Protein AF-A0A3B9MKT4-F1 (afdb_monomer)

Mean predicted aligned error: 7.24 Å

Sequence (201 aa):
MATDTGYPEVSGRMAVIALQDNEHTSTPATDIQIYNNFAKNVANMLQMKGGDGWVVKHNTTINDLPVANAYHVAVVLEGIPSTNWTFRDNIVGYSNYGMSCSIDGKLGTCWPNGIFQNNVAVDFVQGGFDTRTWGGSGILSLVPRSFAQIGFVDASKDNYRLAPSSPYKGKASDGSDPGVDMGALVAALAGVTKPSAGELF

Radius of gyration: 17.25 Å; Cα contacts (8 Å, |Δi|>4): 487; chains: 1; bounding box: 49×48×44 Å

pLDDT: mean 84.58, std 14.76, range [36.28, 98.25]

Structure (mmCIF, N/CA/C/O backbone):
data_AF-A0A3B9MKT4-F1
#
_entry.id   AF-A0A3B9MKT4-F1
#
loop_
_atom_site.group_PDB
_atom_site.id
_atom_site.type_symbol
_atom_site.label_atom_id
_atom_site.label_alt_id
_atom_site.label_comp_id
_atom_site.label_asym_id
_atom_site.label_entity_id
_atom_site.label_seq_id
_atom_site.pdbx_PDB_ins_code
_atom_site.Cartn_x
_atom_site.Cartn_y
_atom_site.Cartn_z
_atom_site.occupa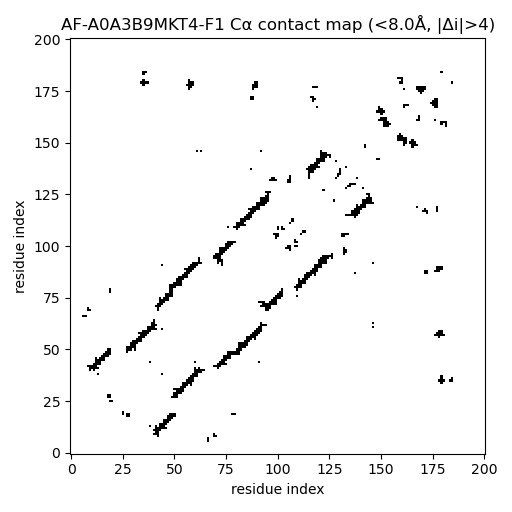ncy
_atom_site.B_iso_or_equiv
_atom_site.auth_seq_id
_atom_site.auth_comp_id
_atom_site.auth_asym_id
_atom_s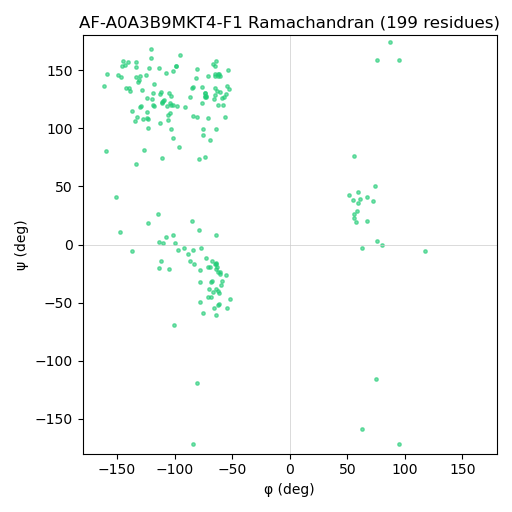ite.auth_atom_id
_atom_site.pdbx_PDB_model_num
ATOM 1 N N . MET A 1 1 ? 9.706 33.977 -1.494 1.00 38.91 1 MET A N 1
ATOM 2 C CA . MET A 1 1 ? 9.885 32.659 -0.855 1.00 38.91 1 MET A CA 1
ATOM 3 C C . MET A 1 1 ? 8.663 32.445 0.011 1.00 38.91 1 MET A C 1
ATOM 5 O O . MET A 1 1 ? 8.420 33.284 0.868 1.00 38.91 1 MET A O 1
ATOM 9 N N . ALA A 1 2 ? 7.821 31.461 -0.313 1.00 36.28 2 ALA A N 1
ATOM 10 C CA . ALA A 1 2 ? 6.647 31.165 0.502 1.00 36.28 2 ALA A CA 1
ATOM 11 C C . ALA A 1 2 ? 7.124 30.786 1.909 1.00 36.28 2 ALA A C 1
ATOM 13 O O . ALA A 1 2 ? 8.073 30.018 2.047 1.00 36.28 2 ALA A O 1
ATOM 14 N N . THR A 1 3 ? 6.527 31.398 2.924 1.00 40.72 3 THR A N 1
ATOM 15 C CA . THR A 1 3 ? 6.771 31.075 4.328 1.00 40.72 3 THR A CA 1
ATOM 16 C C . THR A 1 3 ? 6.450 29.605 4.553 1.00 40.72 3 THR A C 1
ATOM 18 O O . THR A 1 3 ? 5.313 29.196 4.318 1.00 40.72 3 THR A O 1
ATOM 21 N N . ASP A 1 4 ? 7.446 28.835 4.986 1.00 42.66 4 ASP A N 1
ATOM 22 C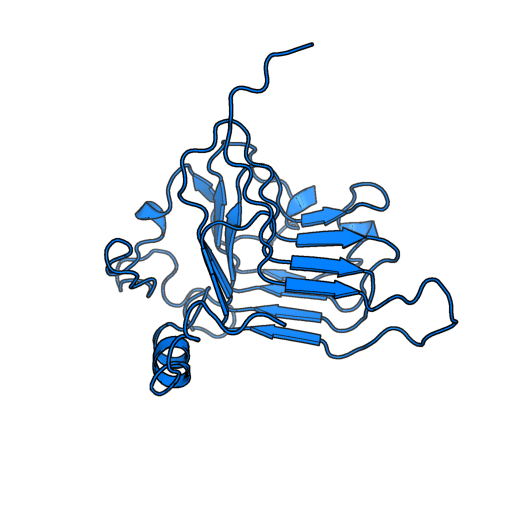 CA . ASP A 1 4 ? 7.248 27.507 5.554 1.00 42.66 4 ASP A CA 1
ATOM 23 C C . ASP A 1 4 ? 6.280 27.644 6.734 1.00 42.66 4 ASP A C 1
ATOM 25 O O . ASP A 1 4 ? 6.570 28.293 7.740 1.00 42.66 4 ASP A O 1
ATOM 29 N N . THR A 1 5 ? 5.070 27.126 6.560 1.00 46.31 5 THR A N 1
ATOM 30 C CA . THR A 1 5 ? 3.982 27.201 7.538 1.00 46.31 5 THR A CA 1
ATOM 31 C C . THR A 1 5 ? 4.139 26.185 8.672 1.00 46.31 5 THR A C 1
ATOM 33 O O . THR A 1 5 ? 3.191 25.991 9.430 1.00 46.31 5 THR A O 1
ATOM 36 N N . GLY A 1 6 ? 5.303 25.539 8.817 1.00 40.81 6 GLY A N 1
ATOM 37 C CA . GLY A 1 6 ? 5.574 24.637 9.935 1.00 40.81 6 GLY A CA 1
ATOM 38 C C . GLY A 1 6 ? 4.704 23.384 9.891 1.00 40.81 6 GLY A C 1
ATOM 39 O O . GLY A 1 6 ? 4.185 22.949 10.920 1.00 40.81 6 GLY A O 1
ATOM 40 N N . TYR A 1 7 ? 4.503 22.813 8.700 1.00 46.81 7 TYR A N 1
ATOM 41 C CA . TYR A 1 7 ? 3.819 21.529 8.592 1.00 46.81 7 TYR A CA 1
ATOM 42 C C . TYR A 1 7 ? 4.760 20.421 9.082 1.00 46.81 7 TYR A C 1
ATOM 44 O O . TYR A 1 7 ? 5.882 20.334 8.585 1.00 46.81 7 TYR A O 1
ATOM 52 N N . PRO A 1 8 ? 4.344 19.556 10.025 1.00 51.81 8 PRO A N 1
ATOM 53 C CA . PRO A 1 8 ? 5.120 18.376 10.365 1.00 51.81 8 PRO A CA 1
ATOM 54 C C . PRO A 1 8 ? 5.065 17.409 9.177 1.00 51.81 8 PRO A C 1
ATOM 56 O O . PRO A 1 8 ? 4.157 16.586 9.066 1.00 51.81 8 PRO A O 1
ATOM 59 N N . GLU A 1 9 ? 6.013 17.536 8.250 1.00 53.91 9 GLU A N 1
ATOM 60 C CA . GLU A 1 9 ? 6.265 16.500 7.259 1.00 53.91 9 GLU A CA 1
ATOM 61 C C . GLU A 1 9 ? 6.703 15.246 8.004 1.00 53.91 9 GLU A C 1
ATOM 63 O O . GLU A 1 9 ? 7.701 15.240 8.732 1.00 53.91 9 GLU A O 1
ATOM 68 N N . VAL A 1 10 ? 5.944 14.166 7.849 1.00 63.47 10 VAL A N 1
ATOM 69 C CA . VAL A 1 10 ? 6.374 12.897 8.406 1.00 63.47 10 VAL A CA 1
ATOM 70 C C . VAL A 1 10 ? 7.386 12.297 7.449 1.00 63.47 10 VAL A C 1
ATOM 72 O O . VAL A 1 10 ? 7.018 11.885 6.361 1.00 63.47 10 VAL A O 1
ATOM 75 N N . SER A 1 11 ? 8.660 12.251 7.832 1.00 68.62 11 SER A N 1
ATOM 76 C CA . SER A 1 11 ? 9.737 11.676 7.008 1.00 68.62 11 SER A CA 1
ATOM 77 C C . SER A 1 11 ? 9.940 10.170 7.226 1.00 68.62 11 SER A C 1
ATOM 79 O O . SER A 1 11 ? 10.703 9.526 6.496 1.00 68.62 11 SER A O 1
ATOM 81 N N . GLY A 1 12 ? 9.260 9.600 8.228 1.00 80.19 12 GLY A N 1
ATOM 82 C CA . GLY A 1 12 ? 9.317 8.178 8.556 1.00 80.19 12 GLY A CA 1
ATOM 83 C C . GLY A 1 12 ? 8.810 7.308 7.408 1.00 80.19 12 GLY A C 1
ATOM 84 O O . GLY A 1 12 ? 7.923 7.703 6.661 1.00 80.19 12 GLY A O 1
ATOM 85 N N . ARG A 1 13 ? 9.376 6.115 7.245 1.00 85.94 13 ARG A N 1
ATOM 86 C CA . ARG A 1 13 ? 8.976 5.140 6.220 1.00 85.94 13 ARG A CA 1
ATOM 87 C C . ARG A 1 13 ? 8.788 3.797 6.905 1.00 85.94 13 ARG A C 1
ATOM 89 O O . ARG A 1 13 ? 9.575 3.481 7.793 1.00 85.94 13 ARG A O 1
ATOM 96 N N . MET A 1 14 ? 7.783 3.017 6.509 1.00 91.44 14 MET A N 1
ATOM 97 C CA . MET A 1 14 ? 7.620 1.671 7.074 1.00 91.44 14 MET A CA 1
ATOM 98 C C . MET A 1 14 ? 8.786 0.766 6.652 1.00 91.44 14 MET A C 1
ATOM 100 O O . MET A 1 14 ? 9.311 0.033 7.484 1.00 91.44 14 MET A O 1
ATOM 104 N N . ALA A 1 15 ? 9.235 0.854 5.395 1.00 92.12 15 ALA A N 1
ATOM 105 C CA . ALA A 1 15 ? 10.424 0.147 4.926 1.00 92.12 15 ALA A CA 1
ATOM 106 C C . ALA A 1 15 ? 11.199 0.935 3.857 1.00 92.12 15 ALA A C 1
ATOM 108 O O . ALA A 1 15 ? 10.607 1.595 2.997 1.00 92.12 15 ALA A O 1
ATOM 109 N N . VAL A 1 16 ? 12.531 0.815 3.895 1.00 92.00 16 VAL A N 1
ATOM 110 C CA . VAL A 1 16 ? 13.456 1.275 2.847 1.00 92.00 16 VAL A CA 1
ATOM 111 C C . VAL A 1 16 ? 14.397 0.135 2.502 1.00 92.00 16 VAL A C 1
ATOM 113 O O . VAL A 1 16 ? 15.130 -0.330 3.371 1.00 92.00 16 VAL A O 1
ATOM 116 N N . ILE A 1 17 ? 14.372 -0.331 1.255 1.00 91.06 17 ILE A N 1
ATOM 117 C CA . ILE A 1 17 ? 15.160 -1.492 0.834 1.00 91.06 17 ILE A CA 1
ATOM 118 C C . ILE A 1 17 ? 15.795 -1.218 -0.533 1.00 91.06 17 ILE A C 1
ATOM 120 O O . ILE A 1 17 ? 15.106 -1.099 -1.546 1.00 91.06 17 ILE A O 1
ATOM 124 N N . ALA A 1 18 ? 17.124 -1.145 -0.574 1.00 87.94 18 ALA A N 1
ATOM 125 C CA . ALA A 1 18 ? 17.881 -0.974 -1.808 1.00 87.94 18 ALA A CA 1
ATOM 126 C C . ALA A 1 18 ? 18.529 -2.302 -2.214 1.00 87.94 18 ALA A C 1
ATOM 128 O O . ALA A 1 18 ? 19.416 -2.793 -1.523 1.00 87.94 18 ALA A O 1
ATOM 129 N N . LEU A 1 19 ? 18.077 -2.879 -3.330 1.00 85.19 19 LEU A N 1
ATOM 130 C CA . LEU A 1 19 ? 18.534 -4.180 -3.846 1.00 85.19 19 LEU A CA 1
ATOM 131 C C . LEU A 1 19 ? 19.295 -4.057 -5.169 1.00 85.19 19 LEU A C 1
ATOM 133 O O . LEU A 1 19 ? 19.705 -5.057 -5.754 1.00 85.19 19 LEU A O 1
ATOM 137 N N . GLN A 1 20 ? 19.480 -2.824 -5.633 1.00 77.69 20 GLN A N 1
ATOM 138 C CA . GLN A 1 20 ? 20.416 -2.469 -6.682 1.00 77.69 20 GLN A CA 1
ATOM 139 C C . GLN A 1 20 ? 21.623 -1.770 -6.055 1.00 77.69 20 GLN A C 1
ATOM 141 O O . GLN A 1 20 ? 21.523 -0.613 -5.623 1.00 77.69 20 GLN A O 1
ATOM 146 N N . ASP A 1 21 ? 22.768 -2.440 -6.100 1.00 73.31 21 ASP A N 1
ATOM 147 C CA . ASP A 1 21 ? 24.063 -1.814 -5.847 1.00 73.31 21 ASP A CA 1
ATOM 148 C C . ASP A 1 21 ? 24.447 -0.915 -7.039 1.00 73.31 21 ASP A C 1
ATOM 150 O O . ASP A 1 21 ? 24.372 -1.331 -8.195 1.00 73.31 21 ASP A O 1
ATOM 154 N N . ASN A 1 22 ? 24.784 0.348 -6.774 1.00 69.69 22 ASN A N 1
ATOM 155 C CA . ASN A 1 22 ? 25.271 1.298 -7.782 1.00 69.69 22 ASN A CA 1
ATOM 156 C C . ASN A 1 22 ? 26.785 1.229 -8.009 1.00 69.69 22 ASN A C 1
ATOM 158 O O . ASN A 1 22 ? 27.247 1.767 -9.011 1.00 69.69 22 ASN A O 1
ATOM 162 N N . GLU A 1 23 ? 27.532 0.579 -7.120 1.00 72.88 23 GLU A N 1
ATOM 163 C CA . GLU A 1 23 ? 28.997 0.531 -7.143 1.00 72.88 23 GLU A CA 1
ATOM 164 C C . GLU A 1 23 ? 29.535 -0.824 -7.637 1.00 72.88 23 GLU A C 1
ATOM 166 O O . GLU A 1 23 ? 30.664 -0.905 -8.127 1.00 72.88 23 GLU A O 1
ATOM 171 N N . HIS A 1 24 ? 28.730 -1.893 -7.578 1.00 67.31 24 HIS A N 1
ATOM 172 C CA . HIS A 1 24 ? 29.126 -3.231 -8.029 1.00 67.31 24 HIS A CA 1
ATOM 173 C C . HIS A 1 24 ? 28.068 -3.927 -8.899 1.00 67.31 24 HIS A C 1
ATOM 175 O O . HIS A 1 24 ? 26.865 -3.707 -8.759 1.00 67.31 24 HIS A O 1
ATOM 181 N N . THR A 1 25 ? 28.509 -4.834 -9.786 1.00 57.53 25 THR A N 1
ATOM 182 C CA . THR A 1 25 ? 27.623 -5.711 -10.576 1.00 57.53 25 THR A CA 1
ATOM 183 C C . THR A 1 25 ? 27.040 -6.804 -9.684 1.00 57.53 25 THR A C 1
ATOM 185 O O . THR A 1 25 ? 27.495 -7.948 -9.693 1.00 57.53 25 THR A O 1
ATOM 188 N N . SER A 1 26 ? 26.068 -6.436 -8.855 1.00 64.56 26 SER A N 1
ATOM 189 C CA . SER A 1 26 ? 25.321 -7.382 -8.031 1.00 64.56 26 SER A CA 1
ATOM 190 C C . SER A 1 26 ? 24.212 -8.050 -8.843 1.00 64.56 26 SER A C 1
ATOM 192 O O . SER A 1 26 ? 23.573 -7.443 -9.703 1.00 64.56 26 SER A O 1
ATOM 194 N N . THR A 1 27 ? 23.987 -9.334 -8.566 1.00 67.88 27 THR A N 1
ATOM 195 C CA . THR A 1 27 ? 22.730 -9.991 -8.936 1.00 67.88 27 THR A CA 1
ATOM 196 C C . THR A 1 27 ? 21.627 -9.332 -8.104 1.00 67.88 27 THR A C 1
ATOM 198 O O . THR A 1 27 ? 21.787 -9.286 -6.881 1.00 67.88 27 THR A O 1
ATOM 201 N N . PRO A 1 28 ? 20.550 -8.796 -8.708 1.00 71.19 28 PRO A N 1
ATOM 202 C CA . PRO A 1 28 ? 19.444 -8.231 -7.944 1.00 71.19 28 PRO A CA 1
ATOM 203 C C . PRO A 1 28 ? 18.907 -9.264 -6.953 1.00 71.19 28 PRO A C 1
ATOM 205 O O . PRO A 1 28 ? 18.750 -10.432 -7.309 1.00 71.19 28 PRO A O 1
ATOM 208 N N . ALA A 1 29 ? 18.633 -8.850 -5.716 1.00 82.25 29 ALA A N 1
ATOM 209 C CA . ALA A 1 29 ? 18.044 -9.757 -4.737 1.00 82.25 29 ALA A CA 1
ATOM 210 C C . ALA A 1 29 ? 16.652 -10.230 -5.190 1.00 82.25 29 ALA A C 1
ATOM 212 O O . ALA A 1 29 ? 15.911 -9.481 -5.840 1.00 82.25 29 ALA A O 1
ATOM 213 N N . THR A 1 30 ? 16.320 -11.471 -4.828 1.00 90.38 30 THR A N 1
ATOM 214 C CA . THR A 1 30 ? 15.064 -12.148 -5.174 1.00 90.38 30 THR A CA 1
ATOM 215 C C . THR A 1 30 ? 14.286 -12.558 -3.919 1.00 90.38 30 THR A C 1
ATOM 217 O O . THR A 1 30 ? 14.826 -12.521 -2.813 1.00 90.38 30 THR A O 1
ATOM 220 N N . ASP A 1 31 ? 13.022 -12.955 -4.088 1.00 92.12 31 ASP A N 1
ATOM 221 C CA . ASP A 1 31 ? 12.167 -13.548 -3.041 1.00 92.12 31 ASP A CA 1
ATOM 222 C C . ASP A 1 31 ? 11.932 -12.656 -1.810 1.00 92.12 31 ASP A C 1
ATOM 224 O O . ASP A 1 31 ? 11.981 -13.092 -0.655 1.00 92.12 31 ASP A O 1
ATOM 228 N N . ILE A 1 32 ? 11.640 -11.379 -2.051 1.00 94.62 32 ILE A N 1
ATOM 229 C CA . ILE A 1 32 ? 11.441 -10.392 -0.990 1.00 94.62 32 ILE A CA 1
ATOM 230 C C . ILE A 1 32 ? 9.992 -10.394 -0.518 1.00 94.62 32 ILE A C 1
ATOM 232 O O . ILE A 1 32 ? 9.067 -10.216 -1.307 1.00 94.62 32 ILE A O 1
ATOM 236 N N . GLN A 1 33 ? 9.784 -10.529 0.792 1.00 96.00 33 GLN A N 1
ATOM 237 C CA . GLN A 1 33 ? 8.450 -10.553 1.388 1.00 96.00 33 GLN A CA 1
ATOM 238 C C . GLN A 1 33 ? 8.297 -9.477 2.462 1.00 96.00 33 GLN A C 1
ATOM 240 O O . GLN A 1 33 ? 9.059 -9.437 3.424 1.00 96.00 33 GLN A O 1
ATOM 245 N N . ILE A 1 34 ? 7.266 -8.641 2.325 1.00 97.38 34 ILE A N 1
ATOM 246 C CA . ILE A 1 34 ? 6.838 -7.678 3.345 1.00 97.38 34 ILE A CA 1
ATOM 247 C C . ILE A 1 34 ? 5.378 -7.963 3.654 1.00 97.38 34 ILE A C 1
ATOM 249 O O . ILE A 1 34 ? 4.492 -7.694 2.837 1.00 97.38 34 ILE A O 1
ATOM 253 N N . TYR A 1 35 ? 5.118 -8.525 4.828 1.00 97.69 35 TYR A N 1
ATOM 254 C CA . TYR A 1 35 ? 3.767 -8.910 5.193 1.00 97.69 35 TYR A CA 1
ATOM 255 C C . TYR A 1 35 ? 3.460 -8.742 6.668 1.00 97.69 35 TYR A C 1
ATOM 257 O O . TYR A 1 35 ? 4.348 -8.828 7.512 1.00 97.69 35 TYR A O 1
ATOM 265 N N . ASN A 1 36 ? 2.174 -8.543 6.951 1.00 97.88 36 ASN A N 1
ATOM 266 C CA . ASN A 1 36 ? 1.632 -8.450 8.300 1.00 97.88 36 ASN A CA 1
ATOM 267 C C . ASN A 1 36 ? 2.235 -7.327 9.159 1.00 97.88 36 ASN A C 1
ATOM 269 O O . ASN A 1 36 ? 2.409 -7.484 10.367 1.00 97.88 36 ASN A O 1
ATOM 273 N N . ASN A 1 37 ? 2.547 -6.186 8.540 1.00 97.38 37 ASN A N 1
ATOM 274 C CA . ASN A 1 37 ? 3.067 -5.015 9.242 1.00 97.38 37 ASN A CA 1
ATOM 275 C C . ASN A 1 37 ? 1.981 -3.966 9.469 1.00 97.38 37 ASN A C 1
ATOM 277 O O . ASN A 1 37 ? 1.075 -3.789 8.652 1.00 97.38 37 ASN A O 1
ATOM 281 N N . PHE A 1 38 ? 2.126 -3.225 10.566 1.00 95.56 38 PHE A N 1
ATOM 282 C CA . PHE A 1 38 ? 1.354 -2.024 10.844 1.00 95.56 38 PHE A CA 1
ATOM 283 C C . PHE A 1 38 ? 2.291 -0.823 10.961 1.00 95.56 38 PHE A C 1
ATOM 285 O O . PHE A 1 38 ? 3.262 -0.865 11.716 1.00 95.56 38 PHE A O 1
ATOM 292 N N . ALA A 1 39 ? 1.972 0.258 10.256 1.00 92.81 39 ALA A N 1
ATOM 293 C CA . ALA A 1 39 ? 2.655 1.535 10.388 1.00 92.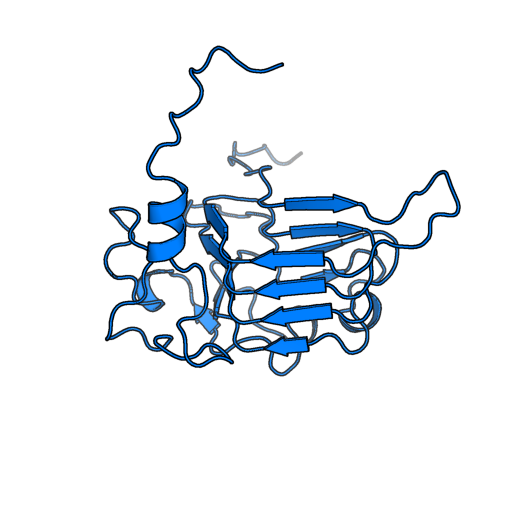81 39 ALA A CA 1
ATOM 294 C C . ALA A 1 39 ? 1.642 2.673 10.483 1.00 92.81 39 ALA A C 1
ATOM 296 O O . ALA A 1 39 ? 0.597 2.651 9.830 1.00 92.81 39 ALA A O 1
ATOM 297 N N . LYS A 1 40 ? 1.963 3.686 11.287 1.00 89.12 40 LYS A N 1
ATOM 298 C CA . LYS A 1 40 ? 1.121 4.865 11.454 1.00 89.12 40 LYS A CA 1
ATOM 299 C C . LYS A 1 40 ? 1.937 6.130 11.249 1.00 89.12 40 LYS A C 1
ATOM 301 O O . LYS A 1 40 ? 3.000 6.252 11.848 1.00 89.12 40 LYS A O 1
ATOM 306 N N . ASN A 1 41 ? 1.407 7.055 10.452 1.00 85.06 41 ASN A N 1
ATOM 307 C CA . ASN A 1 41 ? 1.998 8.348 10.133 1.00 85.06 41 ASN A CA 1
ATOM 308 C C . ASN A 1 41 ? 3.404 8.170 9.554 1.00 85.06 41 ASN A C 1
ATOM 310 O O . ASN A 1 41 ? 4.404 8.347 10.239 1.00 85.06 41 ASN A O 1
ATOM 314 N N . VAL A 1 42 ? 3.464 7.758 8.290 1.00 86.62 42 VAL A N 1
ATOM 315 C CA . VAL A 1 42 ? 4.692 7.569 7.508 1.00 86.62 42 VAL A CA 1
ATOM 316 C C . VAL A 1 42 ? 4.562 8.280 6.161 1.00 86.62 42 VAL A C 1
ATOM 318 O O . VAL A 1 42 ? 3.485 8.276 5.564 1.00 86.62 42 VAL A O 1
ATOM 321 N N . ALA A 1 43 ? 5.670 8.830 5.655 1.00 85.44 43 ALA A N 1
ATOM 322 C CA . ALA A 1 43 ? 5.798 9.295 4.275 1.00 85.44 43 ALA A CA 1
ATOM 323 C C . ALA A 1 43 ? 5.441 8.173 3.305 1.00 85.44 43 ALA A C 1
ATOM 325 O O . ALA A 1 43 ? 4.581 8.326 2.449 1.00 85.44 43 ALA A O 1
ATOM 326 N N . ASN A 1 44 ? 6.101 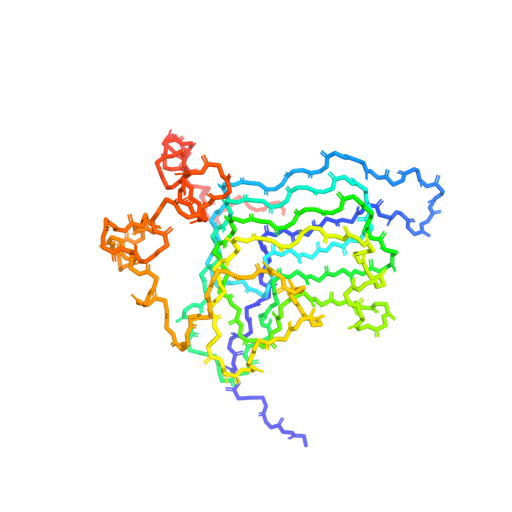7.022 3.446 1.00 88.06 44 ASN A N 1
ATOM 327 C CA . ASN A 1 44 ? 5.952 5.923 2.503 1.00 88.06 44 ASN A CA 1
ATOM 328 C C . ASN A 1 44 ? 5.705 4.612 3.238 1.00 88.06 44 ASN A C 1
ATOM 330 O O . ASN A 1 44 ? 6.380 4.320 4.233 1.00 88.06 44 ASN A O 1
ATOM 334 N N . MET A 1 45 ? 4.808 3.783 2.703 1.00 93.25 45 MET A N 1
ATOM 335 C CA . MET A 1 45 ? 4.744 2.383 3.124 1.00 93.25 45 MET A CA 1
ATOM 336 C C . MET A 1 45 ? 6.007 1.645 2.644 1.00 93.25 45 MET A C 1
ATOM 338 O O . MET A 1 45 ? 6.664 0.970 3.430 1.00 93.25 45 MET A O 1
ATOM 342 N N . LEU A 1 46 ? 6.432 1.827 1.394 1.00 95.00 46 LEU A N 1
ATOM 343 C CA . LEU A 1 46 ? 7.687 1.244 0.912 1.00 95.00 46 LEU A CA 1
ATOM 344 C C . LEU A 1 46 ? 8.460 2.219 0.027 1.00 95.00 46 LEU A C 1
ATOM 346 O O . LEU A 1 46 ? 7.911 2.786 -0.911 1.00 95.00 46 LEU A O 1
ATOM 350 N N . GLN A 1 47 ? 9.755 2.374 0.290 1.00 94.19 47 GLN A N 1
ATOM 351 C CA . GLN A 1 47 ? 10.707 2.910 -0.679 1.00 94.19 47 GLN A CA 1
ATOM 352 C C . GLN A 1 47 ? 11.683 1.808 -1.081 1.00 94.19 47 GLN A C 1
ATOM 354 O O . GLN A 1 47 ? 12.249 1.128 -0.224 1.00 94.19 47 GLN A O 1
ATOM 359 N N . MET A 1 48 ? 11.867 1.617 -2.383 1.00 93.25 48 MET A N 1
ATOM 360 C CA . MET A 1 48 ? 12.635 0.500 -2.910 1.00 93.25 48 MET A CA 1
ATOM 361 C C . MET A 1 48 ? 13.503 0.880 -4.106 1.00 93.25 48 MET A C 1
ATOM 363 O O . MET A 1 48 ? 13.196 1.820 -4.840 1.00 93.25 48 MET A O 1
ATOM 367 N N . LYS A 1 49 ? 14.558 0.093 -4.333 1.00 91.06 49 LYS A N 1
ATOM 368 C CA . LYS A 1 49 ? 15.415 0.197 -5.517 1.00 91.06 49 LYS A CA 1
ATOM 369 C C . LYS A 1 49 ? 15.685 -1.190 -6.102 1.00 91.06 49 LYS A C 1
ATOM 371 O O . LYS A 1 49 ? 16.464 -1.948 -5.524 1.00 91.06 49 LYS A O 1
ATOM 376 N N . GLY A 1 50 ? 15.053 -1.504 -7.233 1.00 88.88 50 GLY A N 1
ATOM 377 C CA . GLY A 1 50 ? 15.187 -2.785 -7.936 1.00 88.88 50 GLY A CA 1
ATOM 378 C C . GLY A 1 50 ? 14.716 -4.026 -7.159 1.00 88.88 50 GLY A C 1
ATOM 379 O O . GLY A 1 50 ? 13.927 -3.948 -6.216 1.00 88.88 50 GLY A O 1
ATOM 380 N N . GLY A 1 51 ? 15.224 -5.187 -7.580 1.00 89.88 51 GLY A N 1
ATOM 381 C CA . GLY A 1 51 ? 14.893 -6.510 -7.038 1.00 89.88 51 GLY A CA 1
ATOM 382 C C . GLY A 1 51 ? 13.789 -7.231 -7.814 1.00 89.88 51 GLY A C 1
ATOM 383 O O . GLY A 1 51 ? 12.984 -6.606 -8.506 1.00 89.88 51 GLY A O 1
ATOM 384 N N . ASP A 1 52 ? 13.751 -8.551 -7.676 1.00 92.69 52 ASP A N 1
ATOM 385 C CA . ASP A 1 52 ? 12.813 -9.443 -8.362 1.00 92.69 52 ASP A CA 1
ATOM 386 C C . ASP A 1 52 ? 11.995 -10.273 -7.358 1.00 92.69 52 ASP A C 1
ATOM 388 O O . ASP A 1 52 ? 12.451 -10.554 -6.254 1.00 92.69 52 ASP A O 1
ATOM 392 N N . GLY A 1 53 ? 10.776 -10.672 -7.715 1.00 95.25 53 GLY A N 1
ATOM 393 C CA . GLY A 1 53 ? 10.002 -11.629 -6.908 1.00 95.25 53 GLY A CA 1
ATOM 394 C C . GLY A 1 53 ? 9.470 -11.047 -5.597 1.00 95.25 53 GLY A C 1
ATOM 395 O O . GLY A 1 53 ? 9.449 -11.716 -4.565 1.00 95.25 53 GLY A O 1
ATOM 396 N N . TRP A 1 54 ? 9.058 -9.782 -5.619 1.00 96.62 54 TRP A N 1
ATOM 397 C CA . TRP A 1 54 ? 8.505 -9.103 -4.452 1.00 96.62 54 TRP A CA 1
ATOM 398 C C . TRP A 1 54 ? 7.068 -9.529 -4.152 1.00 96.62 54 TRP A C 1
ATOM 400 O O . TRP A 1 54 ? 6.202 -9.521 -5.029 1.00 96.62 54 TRP A O 1
ATOM 410 N N . VAL A 1 55 ? 6.782 -9.771 -2.873 1.00 97.75 55 VAL A N 1
ATOM 411 C CA . VAL A 1 55 ? 5.431 -9.980 -2.347 1.00 97.75 55 VAL A CA 1
ATOM 412 C C . VAL A 1 55 ? 5.183 -9.045 -1.169 1.00 97.75 55 VAL A C 1
ATOM 414 O O . VAL A 1 55 ? 5.684 -9.251 -0.063 1.00 97.75 55 VAL A O 1
ATOM 417 N N . VAL A 1 56 ? 4.353 -8.032 -1.398 1.00 97.94 56 VAL A N 1
ATOM 418 C CA . VAL A 1 56 ? 3.926 -7.063 -0.389 1.00 97.94 56 VAL A CA 1
ATOM 419 C C . VAL A 1 56 ? 2.436 -7.250 -0.129 1.00 97.94 56 VAL A C 1
ATOM 421 O O . VAL A 1 56 ? 1.599 -6.884 -0.963 1.00 97.94 56 VAL A O 1
ATOM 424 N N . LYS A 1 57 ? 2.099 -7.867 1.008 1.00 97.94 57 LYS A N 1
ATOM 425 C CA . LYS A 1 57 ? 0.716 -8.259 1.311 1.00 97.94 57 LYS A CA 1
ATOM 426 C C . LYS A 1 57 ? 0.314 -8.116 2.765 1.00 97.94 57 LYS A C 1
ATOM 428 O O . LYS A 1 57 ? 1.160 -8.260 3.637 1.00 97.94 57 LYS A O 1
ATOM 433 N N . HIS A 1 58 ? -0.978 -7.938 3.033 1.00 98.25 58 HIS A N 1
ATOM 434 C CA . HIS A 1 58 ? -1.509 -7.930 4.401 1.00 98.25 58 HIS A CA 1
ATOM 435 C C . HIS A 1 58 ? -0.818 -6.910 5.309 1.00 98.25 58 HIS A C 1
ATOM 437 O O . HIS A 1 58 ? -0.528 -7.180 6.467 1.00 98.25 58 HIS A O 1
ATOM 443 N N . ASN A 1 59 ? -0.487 -5.733 4.781 1.00 98.06 59 ASN A N 1
ATOM 444 C CA . ASN A 1 59 ? 0.052 -4.635 5.579 1.00 98.06 59 ASN A CA 1
ATOM 445 C C . ASN A 1 59 ? -1.004 -3.544 5.744 1.00 98.06 59 ASN A C 1
ATOM 447 O O . ASN A 1 59 ? -1.787 -3.292 4.827 1.00 98.06 59 ASN A O 1
ATOM 451 N N . THR A 1 60 ? -0.986 -2.863 6.886 1.00 96.31 60 THR A N 1
ATOM 452 C CA . THR A 1 60 ? -1.828 -1.694 7.145 1.00 96.31 60 THR A CA 1
ATOM 453 C C . THR A 1 60 ? -0.959 -0.473 7.402 1.00 96.31 60 THR A C 1
ATOM 455 O O . THR A 1 60 ? -0.193 -0.438 8.361 1.00 96.31 60 THR A O 1
ATOM 458 N N . THR A 1 61 ? -1.120 0.558 6.576 1.00 93.44 61 THR A N 1
ATOM 459 C CA . THR A 1 61 ? -0.558 1.891 6.825 1.00 93.44 61 THR A CA 1
ATOM 460 C C . THR A 1 61 ? -1.687 2.871 7.121 1.00 93.44 61 THR A C 1
ATOM 462 O O . THR A 1 61 ? -2.581 3.038 6.294 1.00 93.44 61 THR A O 1
ATOM 465 N N . ILE A 1 62 ? -1.657 3.524 8.283 1.00 90.12 62 ILE A N 1
ATOM 466 C CA . ILE A 1 62 ? -2.633 4.546 8.690 1.00 90.12 62 ILE A CA 1
ATOM 467 C C . ILE A 1 62 ? -1.958 5.913 8.705 1.00 90.12 62 ILE A C 1
ATOM 469 O O . ILE A 1 62 ? -0.992 6.109 9.423 1.00 90.12 62 ILE A O 1
ATOM 473 N N . ASN A 1 63 ? -2.491 6.876 7.965 1.00 83.69 63 ASN A N 1
ATOM 474 C CA . ASN A 1 63 ? -1.985 8.245 7.911 1.00 83.69 63 ASN A CA 1
ATOM 475 C C . ASN A 1 63 ? -3.138 9.205 8.221 1.00 83.69 63 ASN A C 1
ATOM 477 O O . ASN A 1 63 ? -3.806 9.688 7.313 1.00 83.69 63 ASN A O 1
ATOM 481 N N . ASP A 1 64 ? -3.437 9.386 9.508 1.00 78.38 64 ASP A N 1
ATOM 482 C CA . ASP A 1 64 ? -4.633 10.080 10.011 1.00 78.38 64 ASP A CA 1
ATOM 483 C C . ASP A 1 64 ? -4.341 11.467 10.612 1.00 78.38 64 ASP A C 1
ATOM 485 O O . ASP A 1 64 ? -5.244 12.118 11.142 1.00 78.38 64 ASP A O 1
ATOM 489 N N . LEU A 1 65 ? -3.098 11.946 10.507 1.00 73.19 65 LEU A N 1
ATOM 490 C CA . LEU A 1 65 ? -2.743 13.312 10.890 1.00 73.19 65 LEU A CA 1
ATOM 491 C C . LEU A 1 65 ? -3.317 14.342 9.904 1.00 73.19 65 LEU A C 1
ATOM 493 O O . LEU A 1 65 ? -3.345 14.093 8.699 1.00 73.19 65 LEU A O 1
ATOM 497 N N . PRO A 1 66 ? -3.734 15.529 10.380 1.00 62.69 66 PRO A N 1
ATOM 498 C CA . PRO A 1 66 ? -4.145 16.623 9.513 1.00 62.69 66 PRO A CA 1
ATOM 499 C C . PRO A 1 66 ? -2.919 17.210 8.808 1.00 62.69 66 PRO A C 1
ATOM 501 O O . PRO A 1 66 ? -2.088 17.881 9.416 1.00 62.69 66 PRO A O 1
ATOM 504 N N . VAL A 1 67 ? -2.815 16.970 7.508 1.00 59.50 67 VAL A N 1
ATOM 505 C CA . VAL A 1 67 ? -1.705 17.431 6.676 1.00 59.50 67 VAL A CA 1
ATOM 506 C C . VAL A 1 67 ? -2.275 18.059 5.415 1.00 59.50 67 VAL A C 1
ATOM 508 O O . VAL A 1 67 ? -2.830 17.378 4.559 1.00 59.50 67 VAL A O 1
ATOM 511 N N . ALA A 1 68 ? -2.162 19.383 5.309 1.00 54.38 68 ALA A N 1
ATOM 512 C CA . ALA A 1 68 ? -2.717 20.131 4.182 1.00 54.38 68 ALA A CA 1
ATOM 513 C C . ALA A 1 68 ? -2.049 19.766 2.841 1.00 54.38 68 ALA A C 1
ATOM 515 O O . ALA A 1 68 ? -2.659 19.978 1.802 1.00 54.38 68 ALA A O 1
ATOM 516 N N . ASN A 1 69 ? -0.829 19.206 2.868 1.00 56.41 69 ASN A N 1
ATOM 517 C CA . ASN A 1 69 ? -0.034 18.836 1.690 1.00 56.41 69 ASN A CA 1
ATOM 518 C C . ASN A 1 69 ? 0.901 17.637 1.954 1.00 56.41 69 ASN A C 1
ATOM 520 O O . ASN A 1 69 ? 2.060 17.661 1.544 1.00 56.41 69 ASN A O 1
ATOM 524 N N . ALA A 1 70 ? 0.463 16.603 2.680 1.00 59.84 70 ALA A N 1
ATOM 525 C CA . ALA A 1 70 ? 1.378 15.494 2.952 1.00 59.84 70 ALA A CA 1
ATOM 526 C C . ALA A 1 70 ? 1.788 14.739 1.692 1.00 59.84 70 ALA A C 1
ATOM 528 O O . ALA A 1 70 ? 0.960 14.208 0.946 1.00 59.84 70 ALA A O 1
ATOM 529 N N . TYR A 1 71 ? 3.097 14.594 1.545 1.00 71.69 71 TYR A N 1
ATOM 530 C CA . TYR A 1 71 ? 3.707 13.702 0.583 1.00 71.69 71 TYR A CA 1
ATOM 531 C C . TYR A 1 71 ? 3.655 12.261 1.110 1.00 71.69 71 TYR A C 1
ATOM 533 O O . TYR A 1 71 ? 4.652 11.724 1.586 1.00 71.69 71 TYR A O 1
ATOM 541 N N . HIS A 1 72 ? 2.461 11.659 1.083 1.00 80.88 72 HIS A N 1
ATOM 542 C CA . HIS A 1 72 ? 2.280 10.250 1.430 1.00 80.88 72 HIS A CA 1
ATOM 543 C C . HIS A 1 72 ? 2.140 9.395 0.173 1.00 80.88 72 HIS A C 1
ATOM 545 O O . HIS A 1 72 ? 1.204 9.605 -0.609 1.00 80.88 72 HIS A O 1
ATOM 551 N N . VAL A 1 73 ? 3.053 8.439 0.004 1.00 87.06 73 VAL A N 1
ATOM 552 C CA . VAL A 1 73 ? 3.128 7.538 -1.150 1.00 87.06 73 VAL A CA 1
ATOM 553 C C . VAL A 1 73 ? 2.938 6.093 -0.693 1.00 87.06 73 VAL A C 1
ATOM 555 O O . VAL A 1 73 ? 3.502 5.678 0.318 1.00 87.06 73 VAL A O 1
ATOM 558 N N . ALA A 1 74 ? 2.178 5.287 -1.436 1.00 90.88 74 ALA A N 1
ATOM 559 C CA . ALA A 1 74 ? 2.086 3.859 -1.130 1.00 90.88 74 ALA A CA 1
ATOM 560 C C . ALA A 1 74 ? 3.457 3.191 -1.320 1.00 90.88 74 ALA A C 1
ATOM 562 O O . ALA A 1 74 ? 4.065 2.686 -0.377 1.00 90.88 74 ALA A O 1
ATOM 563 N N . VAL A 1 75 ? 3.990 3.244 -2.537 1.00 94.38 75 VAL A N 1
ATOM 564 C CA . VAL A 1 75 ? 5.294 2.660 -2.856 1.00 94.38 75 VAL A CA 1
ATOM 565 C C . VAL A 1 75 ? 6.060 3.591 -3.780 1.00 94.38 75 VAL A C 1
ATOM 567 O O . VAL A 1 75 ? 5.505 4.074 -4.762 1.00 94.38 75 VAL A O 1
ATOM 570 N N . VAL A 1 76 ? 7.338 3.809 -3.495 1.00 94.38 76 VAL A N 1
ATOM 571 C CA . VAL A 1 76 ? 8.273 4.529 -4.364 1.00 94.38 76 VAL A CA 1
ATOM 572 C C . VAL A 1 76 ? 9.295 3.537 -4.899 1.00 94.38 76 VAL A C 1
ATOM 574 O O . VAL A 1 76 ? 10.003 2.926 -4.100 1.00 94.38 76 VAL A O 1
ATOM 577 N N . LEU A 1 77 ? 9.400 3.408 -6.224 1.00 94.75 77 LEU A N 1
ATOM 578 C CA . LEU A 1 77 ? 10.504 2.696 -6.871 1.00 94.75 77 LEU A CA 1
ATOM 579 C C . LEU A 1 77 ? 11.488 3.674 -7.503 1.00 94.75 77 LEU A C 1
ATOM 581 O O . LEU A 1 77 ? 11.111 4.549 -8.286 1.00 94.75 77 LEU A O 1
ATOM 585 N N . GLU A 1 78 ? 12.763 3.462 -7.200 1.00 92.50 78 GLU A N 1
ATOM 586 C CA . GLU A 1 78 ? 13.905 4.194 -7.735 1.00 92.50 78 GLU A CA 1
ATOM 587 C C . GLU A 1 78 ? 14.866 3.248 -8.469 1.00 92.50 78 GLU A C 1
ATOM 589 O O . GLU A 1 78 ? 14.879 2.038 -8.243 1.00 92.50 78 GLU A O 1
ATOM 594 N N . GLY A 1 79 ? 15.718 3.803 -9.332 1.00 89.25 79 GLY A N 1
ATOM 595 C CA . GLY A 1 79 ? 16.745 3.027 -10.026 1.00 89.25 79 GLY A CA 1
ATOM 596 C C . GLY A 1 79 ? 16.177 2.173 -11.158 1.00 89.25 79 GLY A C 1
ATOM 597 O O . GLY A 1 79 ? 15.712 2.716 -12.156 1.00 89.25 79 GLY A O 1
ATOM 598 N N . ILE A 1 80 ? 16.279 0.849 -11.040 1.00 90.00 80 ILE A N 1
ATOM 599 C CA . ILE A 1 80 ? 15.849 -0.104 -12.077 1.00 90.00 80 ILE A CA 1
ATOM 600 C C . ILE A 1 80 ? 14.463 -0.701 -11.787 1.00 90.00 80 ILE A C 1
ATOM 602 O O . ILE A 1 80 ? 14.090 -0.814 -10.617 1.00 90.00 80 ILE A O 1
ATOM 606 N N . PRO A 1 81 ? 13.717 -1.132 -12.825 1.00 93.31 81 PRO A N 1
ATOM 607 C CA . PRO A 1 81 ? 12.435 -1.811 -12.653 1.00 93.31 81 PRO A CA 1
ATOM 608 C C . PRO A 1 81 ? 12.509 -3.020 -11.718 1.00 93.31 81 PRO A C 1
ATOM 610 O O . PRO A 1 81 ? 13.525 -3.713 -11.664 1.00 93.31 81 PRO A O 1
ATOM 613 N N . SER A 1 82 ? 11.397 -3.302 -11.042 1.00 93.62 82 SER A N 1
ATOM 614 C CA . SER A 1 82 ? 11.199 -4.523 -10.272 1.00 93.62 82 SER A CA 1
ATOM 615 C C . SER A 1 82 ? 10.284 -5.479 -11.031 1.00 93.62 82 SER A C 1
ATOM 617 O O . SER A 1 82 ? 9.149 -5.143 -11.378 1.00 93.62 82 SER A O 1
ATOM 619 N N . THR A 1 83 ? 10.786 -6.678 -11.307 1.00 93.44 83 THR A N 1
ATOM 620 C CA . THR A 1 83 ? 10.052 -7.747 -11.993 1.00 93.44 83 THR A CA 1
ATOM 621 C C . THR A 1 83 ? 9.415 -8.713 -10.991 1.00 93.44 83 THR A C 1
ATOM 623 O O . THR A 1 83 ? 9.743 -8.711 -9.804 1.00 93.44 83 THR A O 1
ATOM 626 N N . ASN A 1 84 ? 8.442 -9.508 -11.457 1.00 95.44 84 ASN A N 1
ATOM 627 C CA 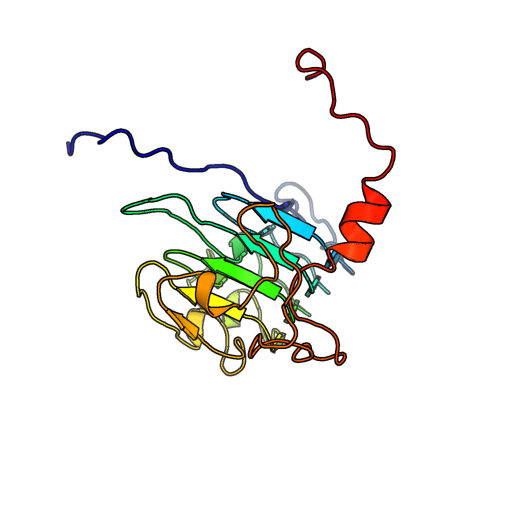. ASN A 1 84 ? 7.704 -10.476 -10.631 1.00 95.44 84 ASN A CA 1
ATOM 628 C C . ASN A 1 84 ? 7.116 -9.852 -9.348 1.00 95.44 84 ASN A C 1
ATOM 630 O O . ASN A 1 84 ? 7.187 -10.410 -8.256 1.00 95.44 84 ASN A O 1
ATOM 634 N N . TRP A 1 85 ? 6.544 -8.657 -9.495 1.00 96.06 85 TRP A N 1
ATOM 635 C CA . TRP A 1 85 ? 6.003 -7.857 -8.404 1.00 96.06 85 TRP A CA 1
ATOM 636 C C . TRP A 1 85 ? 4.565 -8.244 -8.052 1.00 96.06 85 TRP A C 1
ATOM 638 O O . TRP A 1 85 ? 3.706 -8.336 -8.930 1.00 96.06 85 TRP A O 1
ATOM 648 N N . THR A 1 86 ? 4.282 -8.384 -6.756 1.00 97.19 86 THR A N 1
ATOM 649 C CA . THR A 1 86 ? 2.932 -8.556 -6.210 1.00 97.19 86 THR A CA 1
ATOM 650 C C . THR A 1 86 ? 2.672 -7.575 -5.071 1.00 97.19 86 THR A C 1
ATOM 652 O O . THR A 1 86 ? 3.302 -7.652 -4.017 1.00 97.19 86 THR A O 1
ATOM 655 N N . PHE A 1 87 ? 1.672 -6.713 -5.248 1.00 96.94 87 PHE A N 1
ATOM 656 C CA . PHE A 1 87 ? 1.144 -5.803 -4.234 1.00 96.94 87 PHE A CA 1
ATOM 657 C C . PHE A 1 87 ? -0.350 -6.047 -4.042 1.00 96.94 87 PHE A C 1
ATOM 659 O O . PHE A 1 87 ? -1.180 -5.617 -4.853 1.00 96.94 87 PHE A O 1
ATOM 666 N N . ARG A 1 88 ? -0.708 -6.777 -2.983 1.00 96.38 88 ARG A N 1
ATOM 667 C CA . ARG A 1 88 ? -2.095 -7.200 -2.779 1.00 96.38 88 ARG A CA 1
ATOM 668 C C . ARG A 1 88 ? -2.537 -7.250 -1.335 1.00 96.38 88 ARG A C 1
ATOM 670 O O . ARG A 1 88 ? -1.714 -7.423 -0.453 1.00 96.38 88 ARG A O 1
ATOM 677 N N . ASP A 1 89 ? -3.843 -7.186 -1.113 1.00 97.31 89 ASP A N 1
ATOM 678 C CA . ASP A 1 89 ? -4.445 -7.411 0.205 1.00 97.31 89 ASP A CA 1
ATOM 679 C C . ASP A 1 89 ? -3.927 -6.443 1.288 1.00 97.31 89 ASP A C 1
ATOM 681 O O . ASP A 1 89 ? -3.863 -6.787 2.463 1.00 97.31 89 ASP A O 1
ATOM 685 N N . ASN A 1 90 ? -3.513 -5.228 0.917 1.00 96.88 90 ASN A N 1
ATOM 686 C CA . ASN A 1 90 ? -3.047 -4.209 1.863 1.00 96.88 90 ASN A CA 1
ATOM 687 C C . ASN A 1 90 ? -4.152 -3.190 2.176 1.00 96.88 90 ASN A C 1
ATOM 689 O O . ASN A 1 90 ? -4.996 -2.908 1.327 1.00 96.88 90 ASN A O 1
ATOM 693 N N . ILE A 1 91 ? -4.099 -2.569 3.356 1.00 95.00 91 ILE A N 1
ATOM 694 C CA . ILE A 1 91 ? -4.811 -1.321 3.659 1.00 95.00 91 ILE A CA 1
ATOM 695 C C . ILE A 1 91 ? -3.796 -0.178 3.623 1.00 95.00 91 ILE A C 1
ATOM 697 O O . ILE A 1 91 ? -2.844 -0.156 4.402 1.00 95.00 91 ILE A O 1
ATOM 701 N N . VAL A 1 92 ? -4.004 0.796 2.742 1.00 91.62 92 VAL A N 1
ATOM 702 C CA . VAL A 1 92 ? -3.062 1.893 2.518 1.00 91.62 92 VAL A CA 1
ATOM 703 C C . VAL A 1 92 ? -3.738 3.238 2.724 1.00 91.62 92 VAL A C 1
ATOM 705 O O . VAL A 1 92 ? -4.600 3.661 1.954 1.00 91.62 92 VAL A O 1
ATOM 708 N N . GLY A 1 93 ? -3.294 3.939 3.758 1.00 87.31 93 GLY A N 1
ATOM 709 C CA . GLY A 1 93 ? -3.491 5.366 3.928 1.00 87.31 93 GLY A CA 1
ATOM 710 C C . GLY A 1 93 ? -2.570 6.160 3.028 1.00 87.31 93 GLY A C 1
ATOM 711 O O . GLY A 1 93 ? -1.411 6.359 3.393 1.00 87.31 93 GLY A O 1
ATOM 712 N N . TYR A 1 94 ? -3.070 6.645 1.897 1.00 77.75 94 TYR A N 1
ATOM 713 C CA . TYR A 1 94 ? -2.307 7.550 1.049 1.00 77.75 94 TYR A CA 1
ATOM 714 C C . TYR A 1 94 ? -2.959 8.930 1.022 1.00 77.75 94 TYR A C 1
ATOM 716 O O . TYR A 1 94 ? -4.157 9.097 1.247 1.00 77.75 94 TYR A O 1
ATOM 724 N N . SER A 1 95 ? -2.136 9.947 0.806 1.00 67.06 95 SER A N 1
ATOM 725 C CA . SER A 1 95 ? -2.634 11.308 0.643 1.00 67.06 95 SER A CA 1
ATOM 726 C C . SER A 1 95 ? -2.659 11.607 -0.842 1.00 67.06 95 SER A C 1
ATOM 728 O O . SER A 1 95 ? -3.730 11.624 -1.429 1.00 67.06 95 SER A O 1
ATOM 730 N N . ASN A 1 96 ? -1.488 11.730 -1.473 1.00 71.31 96 ASN A N 1
ATOM 731 C CA . ASN A 1 96 ? -1.393 12.319 -2.811 1.00 71.31 96 ASN A CA 1
ATOM 732 C C . ASN A 1 96 ? -0.963 11.325 -3.894 1.00 71.31 96 ASN A C 1
ATOM 734 O O . ASN A 1 96 ? -1.191 11.592 -5.072 1.00 71.31 96 ASN A O 1
ATOM 738 N N . TYR A 1 97 ? -0.337 10.201 -3.526 1.00 80.81 97 TYR A N 1
ATOM 739 C CA . TYR A 1 97 ? 0.286 9.308 -4.501 1.00 80.81 97 TYR A CA 1
ATOM 740 C C . TYR A 1 97 ? 0.100 7.830 -4.137 1.00 80.81 97 TYR A C 1
ATOM 742 O O . TYR A 1 97 ? 0.301 7.420 -2.996 1.00 80.81 97 TYR A O 1
ATOM 750 N N . GLY A 1 98 ? -0.273 7.021 -5.130 1.00 87.88 98 GLY A N 1
ATOM 751 C CA . GLY A 1 98 ? -0.293 5.561 -5.031 1.00 87.88 98 GLY A CA 1
ATOM 752 C C . GLY A 1 98 ? 1.102 4.975 -5.235 1.00 87.88 98 GLY A C 1
ATOM 753 O O . GLY A 1 98 ? 2.034 5.275 -4.492 1.00 87.88 98 GLY A O 1
ATOM 754 N N . MET A 1 99 ? 1.256 4.148 -6.264 1.00 91.81 99 MET A N 1
ATOM 755 C CA . MET A 1 99 ? 2.554 3.666 -6.729 1.00 91.81 99 MET A CA 1
ATOM 756 C C . MET A 1 99 ? 3.266 4.773 -7.523 1.00 91.81 99 MET A C 1
ATOM 758 O O . MET A 1 99 ? 2.749 5.254 -8.532 1.00 91.81 99 MET A O 1
ATOM 762 N N . SER A 1 100 ? 4.459 5.167 -7.081 1.00 92.31 100 SER A N 1
ATOM 763 C CA . SER A 1 100 ? 5.292 6.194 -7.707 1.00 92.31 100 SER A CA 1
ATOM 764 C C . SER A 1 100 ? 6.518 5.576 -8.371 1.00 92.31 100 SER A C 1
ATOM 766 O O . SER A 1 100 ? 7.306 4.875 -7.734 1.00 92.31 100 SER A O 1
ATOM 768 N N . CYS A 1 101 ? 6.673 5.849 -9.665 1.00 93.38 101 CYS A N 1
ATOM 769 C CA . CYS A 1 101 ? 7.789 5.379 -10.474 1.00 93.38 101 CYS A CA 1
ATOM 770 C C . CYS A 1 101 ? 8.762 6.529 -10.749 1.00 93.38 101 CYS A C 1
ATOM 772 O O . CYS A 1 101 ? 8.471 7.392 -11.578 1.00 93.38 101 CYS A O 1
ATOM 774 N N . SER A 1 102 ? 9.932 6.529 -10.109 1.00 93.75 102 SER A N 1
ATOM 775 C CA . SER A 1 102 ? 10.934 7.593 -10.285 1.00 93.75 102 SER A CA 1
ATOM 776 C C . SER A 1 102 ? 11.737 7.480 -11.590 1.00 93.75 102 SER A C 1
ATOM 778 O O . SER A 1 102 ? 12.560 8.347 -11.868 1.00 93.75 102 SER A O 1
ATOM 780 N N . ILE A 1 103 ? 11.517 6.430 -12.394 1.00 93.00 103 ILE A N 1
ATOM 781 C CA . ILE A 1 103 ? 12.172 6.251 -13.701 1.00 93.00 103 ILE A CA 1
ATOM 782 C C . ILE A 1 103 ? 11.543 7.182 -14.745 1.00 93.00 103 ILE A C 1
ATOM 784 O O . ILE A 1 103 ? 12.227 8.010 -15.339 1.00 93.00 103 ILE A O 1
ATOM 788 N N . ASP A 1 104 ? 10.235 7.045 -14.979 1.00 93.50 104 ASP A N 1
ATOM 789 C CA . ASP A 1 104 ? 9.502 7.828 -15.984 1.00 93.50 104 ASP A CA 1
ATOM 790 C C . ASP A 1 104 ? 8.040 8.125 -15.593 1.00 93.50 104 ASP A C 1
ATOM 792 O O . ASP A 1 104 ? 7.247 8.567 -16.428 1.00 93.50 104 ASP A O 1
ATOM 796 N N . GLY A 1 105 ? 7.658 7.858 -14.339 1.00 90.69 105 GLY A N 1
ATOM 797 C CA . GLY A 1 105 ? 6.297 8.045 -13.838 1.00 90.69 105 GLY A CA 1
ATOM 798 C C . GLY A 1 105 ? 5.288 6.979 -14.274 1.00 90.69 105 GLY A C 1
ATOM 799 O O . GLY A 1 105 ? 4.113 7.104 -13.930 1.00 90.69 105 GLY A O 1
ATOM 800 N N . LYS A 1 106 ? 5.685 5.934 -15.016 1.00 91.69 106 LYS A N 1
ATOM 801 C CA . LYS A 1 106 ? 4.751 4.913 -15.515 1.00 91.69 106 LYS A CA 1
ATOM 802 C C . LYS A 1 106 ? 4.825 3.624 -14.708 1.00 91.69 106 LYS A C 1
ATOM 804 O O . LYS A 1 106 ? 5.875 2.991 -14.610 1.00 91.69 106 LYS A O 1
ATOM 809 N N . LEU A 1 107 ? 3.664 3.156 -14.247 1.00 92.44 107 LEU A N 1
ATOM 810 C CA . LEU A 1 107 ? 3.538 1.882 -13.532 1.00 92.44 107 LEU A CA 1
ATOM 811 C C . LEU A 1 107 ? 4.164 0.710 -14.293 1.00 92.44 107 LEU A C 1
ATOM 813 O O . LEU A 1 107 ? 4.925 -0.052 -13.714 1.00 92.44 107 LEU A O 1
ATOM 817 N N . GLY A 1 108 ? 3.882 0.596 -15.596 1.00 94.00 108 GLY A N 1
ATOM 818 C CA . GLY A 1 108 ? 4.384 -0.501 -16.429 1.00 94.00 108 GLY A CA 1
ATOM 819 C C . GLY A 1 108 ? 5.893 -0.464 -16.682 1.00 94.00 108 GLY A C 1
ATOM 820 O O . GLY A 1 108 ? 6.457 -1.495 -17.031 1.00 94.00 108 GLY A O 1
ATOM 821 N N . THR A 1 109 ? 6.544 0.689 -16.491 1.00 95.31 109 THR A N 1
ATOM 822 C CA . THR A 1 109 ? 8.007 0.802 -16.562 1.00 95.31 109 THR A CA 1
ATOM 823 C C . THR A 1 109 ? 8.638 0.278 -15.278 1.00 95.31 109 THR A C 1
ATOM 825 O O . THR A 1 109 ? 9.546 -0.541 -15.346 1.00 95.31 109 THR A O 1
ATOM 828 N N . CYS A 1 110 ? 8.155 0.715 -14.110 1.00 95.56 110 CYS A N 1
ATOM 829 C CA . CYS A 1 110 ? 8.726 0.303 -12.824 1.00 95.56 110 CYS A CA 1
ATOM 830 C C . CYS A 1 110 ? 8.308 -1.108 -12.384 1.00 95.56 110 CYS A C 1
ATOM 832 O O . CYS A 1 110 ? 9.102 -1.793 -11.749 1.00 95.56 110 CYS A O 1
ATOM 834 N N . TRP A 1 111 ? 7.098 -1.549 -12.733 1.00 95.56 111 TRP A N 1
ATOM 835 C CA . TRP A 1 111 ? 6.544 -2.862 -12.384 1.00 95.56 111 TRP A CA 1
ATOM 836 C C . TRP A 1 111 ? 5.901 -3.526 -13.609 1.00 95.56 111 TRP A C 1
ATOM 838 O O . TRP A 1 111 ? 4.671 -3.648 -13.694 1.00 95.56 111 TRP A O 1
ATOM 848 N N . PRO A 1 112 ? 6.710 -3.937 -14.599 1.00 94.50 112 PRO A N 1
ATOM 849 C CA . PRO A 1 112 ? 6.205 -4.611 -15.788 1.00 94.50 112 PRO A CA 1
ATOM 850 C C . PRO A 1 112 ? 5.453 -5.891 -15.403 1.00 94.50 112 PRO A C 1
ATOM 852 O O . PRO A 1 112 ? 5.981 -6.749 -14.699 1.00 94.50 112 PRO A O 1
ATOM 855 N N . ASN A 1 113 ? 4.208 -6.017 -15.875 1.00 92.94 113 ASN A N 1
ATOM 856 C CA . ASN A 1 113 ? 3.294 -7.127 -15.560 1.00 92.94 113 ASN A CA 1
ATOM 857 C C . ASN A 1 113 ? 3.037 -7.341 -14.052 1.00 92.94 113 ASN A C 1
ATOM 859 O O . ASN A 1 113 ? 2.661 -8.440 -13.647 1.00 92.94 113 ASN A O 1
ATOM 863 N N . GLY A 1 114 ? 3.236 -6.311 -13.223 1.00 94.44 114 GLY A N 1
ATOM 864 C CA . GLY A 1 114 ? 3.011 -6.394 -11.783 1.00 94.44 114 GLY A CA 1
ATOM 865 C C . GLY A 1 114 ? 1.560 -6.730 -11.425 1.00 94.44 114 GLY A C 1
ATOM 866 O O . GLY A 1 114 ? 0.613 -6.291 -12.083 1.00 94.44 114 GLY A O 1
ATOM 867 N N . ILE A 1 115 ? 1.387 -7.492 -10.348 1.00 95.12 115 ILE A N 1
ATOM 868 C CA . ILE A 1 115 ? 0.081 -7.847 -9.797 1.00 95.12 115 ILE A CA 1
ATOM 869 C C . ILE A 1 115 ? -0.311 -6.800 -8.757 1.00 95.12 115 ILE A C 1
ATOM 871 O O . ILE A 1 115 ? 0.342 -6.664 -7.724 1.00 95.12 115 ILE A O 1
ATOM 875 N N . PHE A 1 116 ? -1.414 -6.103 -9.017 1.00 94.19 116 PHE A N 1
ATOM 876 C CA . PHE A 1 116 ? -2.025 -5.141 -8.104 1.00 94.19 116 PHE A CA 1
ATOM 877 C C . PHE A 1 116 ? -3.466 -5.561 -7.869 1.00 94.19 116 PHE A C 1
ATOM 879 O O . PHE A 1 116 ? -4.271 -5.501 -8.801 1.00 94.19 116 PHE A O 1
ATOM 886 N N . GLN A 1 117 ? -3.780 -6.053 -6.673 1.00 94.31 117 GLN A N 1
ATOM 887 C CA . GLN A 1 117 ? -5.071 -6.694 -6.422 1.00 94.31 117 GLN A CA 1
ATOM 888 C C . GLN A 1 117 ? -5.546 -6.510 -4.989 1.00 94.31 117 GLN A C 1
ATOM 890 O O . GLN A 1 117 ? -4.761 -6.534 -4.052 1.00 94.31 117 GLN A O 1
ATOM 895 N N . ASN A 1 118 ? -6.856 -6.397 -4.807 1.00 93.75 118 ASN A N 1
ATOM 896 C CA . ASN A 1 118 ? -7.504 -6.521 -3.503 1.00 93.75 118 ASN A CA 1
ATOM 897 C C . ASN A 1 118 ? -7.016 -5.538 -2.410 1.00 93.75 118 ASN A C 1
ATOM 899 O O . ASN A 1 118 ? -7.250 -5.765 -1.224 1.00 93.75 118 ASN A O 1
ATOM 903 N N . ASN A 1 119 ? -6.363 -4.430 -2.776 1.00 94.19 119 ASN A N 1
ATOM 904 C CA . ASN A 1 119 ? -5.945 -3.426 -1.800 1.00 94.19 119 ASN A CA 1
ATOM 905 C C . ASN A 1 119 ? -7.124 -2.514 -1.426 1.00 94.19 119 ASN A C 1
ATOM 907 O O . ASN A 1 119 ? -8.018 -2.250 -2.231 1.00 94.19 119 ASN A O 1
ATOM 911 N N . VAL A 1 120 ? -7.117 -1.989 -0.210 1.00 93.12 120 VAL A N 1
ATOM 912 C CA . VAL A 1 120 ? -8.017 -0.925 0.236 1.00 93.12 120 VAL A CA 1
ATOM 913 C C . VAL A 1 120 ? -7.191 0.342 0.332 1.00 93.12 120 VAL A C 1
ATOM 915 O O . VAL A 1 120 ? -6.231 0.398 1.096 1.00 93.12 120 VAL A O 1
ATOM 918 N N . ALA A 1 121 ? -7.550 1.357 -0.445 1.00 89.81 121 ALA A N 1
ATOM 919 C CA . ALA A 1 121 ? -6.787 2.592 -0.517 1.00 89.81 121 ALA A CA 1
ATOM 920 C C . ALA A 1 121 ? -7.667 3.767 -0.073 1.00 89.81 121 ALA A C 1
ATOM 922 O O . ALA A 1 121 ? -8.773 3.960 -0.588 1.00 89.81 121 ALA A O 1
ATOM 923 N N . VAL A 1 122 ? -7.188 4.525 0.915 1.00 87.62 122 VAL A N 1
ATOM 924 C CA . VAL A 1 122 ? -7.880 5.705 1.446 1.00 87.62 122 VAL A CA 1
ATOM 925 C C . VAL A 1 122 ? -7.311 6.949 0.799 1.00 87.62 122 VAL A C 1
ATOM 927 O O . VAL A 1 122 ? -6.129 7.208 0.967 1.00 87.62 122 VAL A O 1
ATOM 930 N N . ASP A 1 123 ? -8.153 7.701 0.093 1.00 80.25 123 ASP A N 1
ATOM 931 C CA . ASP A 1 123 ? -7.788 8.930 -0.617 1.00 80.25 123 ASP A CA 1
ATOM 932 C C . ASP A 1 123 ? -8.218 10.148 0.203 1.00 80.25 123 ASP A C 1
ATOM 934 O O . ASP A 1 123 ? -9.367 10.608 0.134 1.00 80.25 123 ASP A O 1
ATOM 938 N N . PHE A 1 124 ? -7.308 10.640 1.046 1.00 74.94 124 PHE A N 1
ATOM 939 C CA . PHE A 1 124 ? -7.596 11.769 1.933 1.00 74.94 124 PHE A CA 1
ATOM 940 C C . PHE A 1 124 ? -7.742 13.096 1.195 1.00 74.94 124 PHE A C 1
ATOM 942 O O . PHE A 1 124 ? -8.613 13.898 1.544 1.00 74.94 124 PHE A O 1
ATOM 949 N N . VAL A 1 125 ? -6.919 13.331 0.172 1.00 72.44 125 VAL A N 1
ATOM 950 C CA . VAL A 1 125 ? -6.874 14.626 -0.525 1.00 72.44 125 VAL A CA 1
ATOM 951 C C . VAL A 1 125 ? -7.798 14.690 -1.735 1.00 72.44 125 VAL A C 1
ATOM 953 O O . VAL A 1 125 ? -7.928 15.753 -2.333 1.00 72.44 125 VAL A O 1
ATOM 956 N N . GLN A 1 126 ? -8.472 13.583 -2.063 1.00 74.44 126 GLN A N 1
ATOM 957 C CA . GLN A 1 126 ? -9.283 13.425 -3.272 1.00 74.44 126 GLN A CA 1
ATOM 958 C C . GLN A 1 126 ? -8.450 13.592 -4.546 1.00 74.44 126 GLN A C 1
ATOM 960 O O . GLN A 1 126 ? -8.905 14.187 -5.524 1.00 74.44 126 GLN A O 1
ATOM 965 N N . GLY A 1 127 ? -7.221 13.070 -4.530 1.00 68.62 127 GLY A N 1
ATOM 966 C CA . GLY A 1 127 ? -6.367 13.016 -5.719 1.00 68.62 127 GLY A CA 1
ATOM 967 C C . GLY A 1 127 ? -6.948 12.105 -6.803 1.00 68.62 127 GLY A C 1
ATOM 968 O O . GLY A 1 127 ? -6.585 12.211 -7.974 1.00 68.62 127 GLY A O 1
ATOM 969 N N . GLY A 1 128 ? -7.898 11.252 -6.421 1.00 69.69 128 GLY A N 1
ATOM 970 C CA . GLY A 1 128 ? -8.552 10.300 -7.284 1.00 69.69 128 GLY A CA 1
ATOM 971 C C . GLY A 1 128 ? -7.792 8.984 -7.365 1.00 69.69 128 GLY A C 1
ATOM 972 O O . GLY A 1 128 ? -6.692 8.794 -6.840 1.00 69.69 128 GLY A O 1
ATOM 973 N N . PHE A 1 129 ? -8.431 8.051 -8.055 1.00 74.31 129 PHE A N 1
ATOM 974 C CA . PHE A 1 129 ? -7.863 6.765 -8.402 1.00 74.31 129 PHE A CA 1
ATOM 975 C C . PHE A 1 129 ? -7.652 6.711 -9.908 1.00 74.31 129 PHE A C 1
ATOM 977 O O . PHE A 1 129 ? -8.582 6.982 -10.672 1.00 74.31 129 PHE A O 1
ATOM 984 N N . ASP A 1 130 ? -6.460 6.305 -10.338 1.00 78.56 130 ASP A N 1
ATOM 985 C CA . ASP A 1 130 ? -6.235 5.945 -11.726 1.00 78.56 130 ASP A CA 1
ATOM 986 C C . ASP A 1 130 ? -5.459 4.633 -11.866 1.00 78.56 130 ASP A C 1
ATOM 988 O O . ASP A 1 130 ? -4.720 4.177 -10.989 1.00 78.56 130 ASP A O 1
ATOM 992 N N . THR A 1 131 ? -5.626 4.011 -13.028 1.00 81.56 131 THR A N 1
ATOM 993 C CA . THR A 1 131 ? -4.936 2.765 -13.365 1.00 81.56 131 THR A CA 1
ATOM 994 C C . THR A 1 131 ? -3.428 2.965 -13.533 1.00 81.56 131 THR A C 1
ATOM 996 O O . THR A 1 131 ? -2.682 1.987 -13.518 1.00 81.56 131 THR A O 1
ATOM 999 N N . ARG A 1 132 ? -2.963 4.217 -13.658 1.00 82.44 132 ARG A N 1
ATOM 1000 C CA . ARG A 1 132 ? -1.543 4.572 -13.782 1.00 82.44 132 ARG A CA 1
ATOM 1001 C C . ARG A 1 132 ? -0.808 4.526 -12.448 1.00 82.44 132 ARG A C 1
ATOM 1003 O O . ARG A 1 132 ? 0.407 4.407 -12.464 1.00 82.44 132 ARG A O 1
ATOM 1010 N N . THR A 1 133 ? -1.509 4.620 -11.325 1.00 85.19 133 THR A N 1
ATOM 1011 C CA . THR A 1 133 ? -0.913 4.628 -9.980 1.00 85.19 133 THR A CA 1
ATOM 1012 C C . THR A 1 133 ? -1.233 3.377 -9.179 1.00 85.19 133 THR A C 1
ATOM 1014 O O . THR A 1 133 ? -0.576 3.129 -8.180 1.00 85.19 133 THR A O 1
ATOM 1017 N N . TRP A 1 134 ? -2.198 2.564 -9.604 1.00 86.81 134 TRP A N 1
ATOM 1018 C CA . TRP A 1 134 ? -2.594 1.366 -8.857 1.00 86.81 134 TRP A CA 1
ATOM 1019 C C . TRP A 1 134 ? -2.824 0.130 -9.726 1.00 86.81 134 TRP A C 1
ATOM 1021 O O . TRP A 1 134 ? -3.066 -0.946 -9.195 1.00 86.81 134 TRP A O 1
ATOM 1031 N N . GLY A 1 135 ? -2.766 0.248 -11.051 1.00 84.94 135 GLY A N 1
ATOM 1032 C CA . GLY A 1 135 ? -3.149 -0.834 -11.955 1.00 84.94 135 GLY A CA 1
ATOM 1033 C C . GLY A 1 135 ? -4.670 -0.998 -12.059 1.00 84.94 135 GLY A C 1
ATOM 1034 O O . GLY A 1 135 ? -5.436 -0.561 -11.201 1.00 84.94 135 GLY A O 1
ATOM 1035 N N . GLY A 1 136 ? -5.133 -1.622 -13.146 1.00 77.88 136 GLY A N 1
ATOM 1036 C CA . GLY A 1 136 ? -6.563 -1.712 -13.489 1.00 77.88 136 GLY A CA 1
ATOM 1037 C C . GLY A 1 136 ? -7.452 -2.423 -12.461 1.00 77.88 136 GLY A C 1
ATOM 1038 O O . GLY A 1 136 ? -8.646 -2.150 -12.405 1.00 77.88 136 GLY A O 1
ATOM 1039 N N . SER A 1 137 ? -6.876 -3.299 -11.634 1.00 76.81 137 SER A N 1
ATOM 1040 C CA . SER A 1 137 ? -7.577 -4.067 -10.589 1.00 76.81 137 SER A CA 1
ATOM 1041 C C . SER A 1 137 ? -6.986 -3.834 -9.195 1.00 76.81 137 SER A C 1
ATOM 1043 O O . SER A 1 137 ? -7.209 -4.628 -8.283 1.00 76.81 137 SER A O 1
ATOM 1045 N N . GLY A 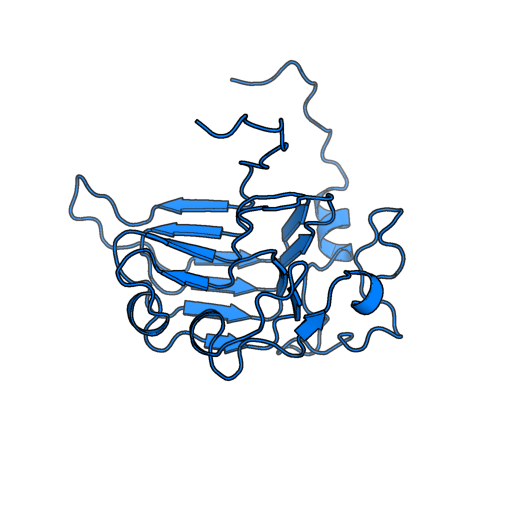1 138 ? -6.226 -2.744 -9.037 1.00 76.81 138 GLY A N 1
ATOM 1046 C CA . GLY A 1 138 ? -5.391 -2.486 -7.867 1.00 76.81 138 GLY A CA 1
ATOM 1047 C C . GLY A 1 138 ? -6.122 -2.409 -6.541 1.00 76.81 138 GLY A C 1
ATOM 1048 O O . GLY A 1 138 ? -5.572 -2.828 -5.522 1.00 76.81 138 GLY A O 1
ATOM 1049 N N . ILE A 1 139 ? -7.344 -1.875 -6.555 1.00 83.12 139 ILE A N 1
ATOM 1050 C CA . ILE A 1 139 ? -8.122 -1.595 -5.348 1.00 83.12 139 ILE A CA 1
ATOM 1051 C C . ILE A 1 139 ? -9.492 -2.273 -5.384 1.00 83.12 139 ILE A C 1
ATOM 1053 O O . ILE A 1 139 ? -10.122 -2.370 -6.435 1.00 83.12 139 ILE A O 1
ATOM 1057 N N . LEU A 1 140 ? -9.968 -2.702 -4.212 1.00 80.75 140 LEU A N 1
ATOM 1058 C CA . LEU A 1 140 ? -11.331 -3.205 -4.004 1.00 80.75 140 LEU A CA 1
ATOM 1059 C C . LEU A 1 140 ? -12.360 -2.082 -4.077 1.00 80.75 140 LEU A C 1
ATOM 1061 O O . LEU A 1 140 ? -13.418 -2.232 -4.680 1.00 80.75 140 LEU A O 1
ATOM 1065 N N . SER A 1 141 ? -12.056 -0.971 -3.411 1.00 72.94 141 SER A N 1
ATOM 1066 C CA . SER A 1 141 ? -12.869 0.235 -3.403 1.00 72.94 141 SER A CA 1
ATOM 1067 C C . SER A 1 141 ? -12.001 1.416 -3.009 1.00 72.94 141 SER A C 1
ATOM 1069 O O . SER A 1 141 ? -11.098 1.289 -2.177 1.00 72.94 141 SER A O 1
ATOM 1071 N N . LEU A 1 142 ? -12.314 2.575 -3.579 1.00 73.62 142 LEU A N 1
ATOM 1072 C CA . LEU A 1 142 ? -11.784 3.839 -3.097 1.00 73.62 142 LEU A CA 1
ATOM 1073 C C . LEU A 1 142 ? -12.493 4.187 -1.787 1.00 73.62 142 LEU A C 1
ATOM 1075 O O . LEU A 1 142 ? -13.724 4.153 -1.723 1.00 73.62 142 LEU A O 1
ATOM 1079 N N . VAL A 1 143 ? -11.725 4.520 -0.753 1.00 82.62 143 VAL A N 1
ATOM 1080 C CA . VAL A 1 143 ? -12.254 5.013 0.522 1.00 82.62 143 VAL A CA 1
ATOM 1081 C C . VAL A 1 143 ? -12.055 6.532 0.572 1.00 82.62 143 VAL A C 1
ATOM 1083 O O . VAL A 1 143 ? -10.941 6.989 0.833 1.00 82.62 143 VAL A O 1
ATOM 1086 N N . PRO A 1 144 ? -13.083 7.347 0.282 1.00 75.06 144 PRO A N 1
ATOM 1087 C CA . PRO A 1 144 ? -12.917 8.794 0.237 1.00 75.06 144 PRO A CA 1
ATOM 1088 C C . PRO A 1 144 ? -12.779 9.407 1.637 1.00 75.06 144 PRO A C 1
ATOM 1090 O O . PRO A 1 144 ? -13.661 9.274 2.483 1.00 75.06 144 PRO A O 1
ATOM 1093 N N . ARG A 1 145 ? -11.728 10.210 1.837 1.00 75.25 145 ARG A N 1
ATOM 1094 C CA . ARG A 1 145 ? -11.591 11.195 2.930 1.00 75.25 145 ARG A CA 1
ATOM 1095 C C . ARG A 1 145 ? -11.564 10.669 4.375 1.00 75.25 145 ARG A C 1
ATOM 1097 O O . ARG A 1 145 ? -11.417 11.488 5.280 1.00 75.25 145 ARG A O 1
ATOM 1104 N N . SER A 1 146 ? -11.726 9.370 4.648 1.00 83.44 146 SER A N 1
ATOM 1105 C CA . SER A 1 146 ? -11.709 8.881 6.035 1.00 83.44 146 SER A CA 1
ATOM 1106 C C . SER A 1 146 ? -11.460 7.383 6.200 1.00 83.44 146 SER A C 1
ATOM 1108 O O . SER A 1 146 ? -12.141 6.553 5.604 1.00 83.44 146 SER A O 1
ATOM 1110 N N . PHE A 1 147 ? -10.605 7.031 7.165 1.00 87.44 147 PHE A N 1
ATOM 1111 C CA . PHE A 1 147 ? -10.469 5.657 7.661 1.00 87.44 147 PHE A CA 1
ATOM 1112 C C . PHE A 1 147 ? -11.738 5.103 8.321 1.00 87.44 147 PHE A C 1
ATOM 1114 O O . PHE A 1 147 ? -11.875 3.887 8.426 1.00 87.44 147 PHE A O 1
ATOM 1121 N N . ALA A 1 148 ? -12.686 5.945 8.749 1.00 88.88 148 ALA A N 1
ATOM 1122 C CA . ALA A 1 148 ? -13.918 5.476 9.391 1.00 88.88 148 ALA A CA 1
ATOM 1123 C C . ALA A 1 148 ? -14.730 4.540 8.476 1.00 88.88 148 ALA A C 1
ATOM 1125 O O . ALA A 1 148 ? -15.357 3.593 8.942 1.00 88.88 148 ALA A O 1
ATOM 1126 N N . GLN A 1 149 ? -14.657 4.760 7.163 1.00 90.94 149 GLN A N 1
ATOM 1127 C CA . GLN A 1 149 ? -15.325 3.944 6.150 1.00 90.94 149 GLN A CA 1
ATOM 1128 C C . GLN A 1 149 ? -14.688 2.561 5.949 1.00 90.94 149 GLN A C 1
ATOM 1130 O O . GLN A 1 149 ? -15.295 1.702 5.313 1.00 90.94 149 GLN A O 1
ATOM 1135 N N . ILE A 1 150 ? -13.494 2.317 6.502 1.00 93.19 150 ILE A N 1
ATOM 1136 C CA . ILE A 1 150 ? -12.915 0.971 6.537 1.00 93.19 150 ILE A CA 1
ATOM 1137 C C . ILE A 1 150 ? -13.715 0.063 7.473 1.00 93.19 150 ILE A C 1
ATOM 1139 O O . ILE A 1 150 ? -13.845 -1.129 7.204 1.00 93.19 150 ILE A O 1
ATOM 1143 N N . GLY A 1 151 ? -14.295 0.610 8.544 1.00 94.88 151 GLY A N 1
ATOM 1144 C CA . GLY A 1 151 ? -15.015 -0.184 9.536 1.00 94.88 151 GLY A CA 1
ATOM 1145 C C . GLY A 1 151 ? -14.074 -0.993 10.428 1.00 94.88 151 GLY A C 1
ATOM 1146 O O . GLY A 1 151 ? -14.254 -2.200 10.587 1.00 94.88 151 GLY A O 1
ATOM 1147 N N . PHE A 1 152 ? -13.058 -0.342 10.999 1.00 96.31 152 PHE A N 1
ATOM 1148 C CA . PHE A 1 152 ? -12.255 -0.937 12.070 1.00 96.31 152 PHE A CA 1
ATOM 1149 C C . PHE A 1 152 ? -13.096 -1.166 13.334 1.00 96.31 152 PHE A C 1
ATOM 1151 O O . PHE A 1 152 ? -14.059 -0.441 13.577 1.00 96.31 152 PHE A O 1
ATOM 1158 N N . VAL A 1 153 ? -12.715 -2.145 14.160 1.00 97.38 153 VAL A N 1
ATOM 1159 C CA . VAL A 1 153 ? -13.392 -2.434 15.436 1.00 97.38 153 VAL A CA 1
ATOM 1160 C C . VAL A 1 153 ? -13.302 -1.249 16.397 1.00 97.38 153 VAL A C 1
ATOM 1162 O O . VAL A 1 153 ? -14.324 -0.829 16.931 1.00 97.38 153 VAL A O 1
ATOM 1165 N N . ASP A 1 154 ? -12.096 -0.724 16.636 1.00 94.44 154 ASP A N 1
ATOM 1166 C CA . ASP A 1 154 ? -11.886 0.455 17.485 1.00 94.44 154 ASP A CA 1
ATOM 1167 C C . ASP A 1 154 ? -10.526 1.103 17.177 1.00 94.44 154 ASP A C 1
ATOM 1169 O O . ASP A 1 154 ? -9.537 0.897 17.883 1.00 94.44 154 ASP A O 1
ATOM 1173 N N . ALA A 1 155 ? -10.467 1.893 16.103 1.00 91.56 155 ALA A N 1
ATOM 1174 C CA . ALA A 1 155 ? -9.244 2.596 15.708 1.00 91.56 155 ALA A CA 1
ATOM 1175 C C . ALA A 1 155 ? -8.767 3.608 16.770 1.00 91.56 155 ALA A C 1
ATOM 1177 O O . ALA A 1 155 ? -7.579 3.907 16.832 1.00 91.56 155 ALA A O 1
ATOM 1178 N N . SER A 1 156 ? -9.662 4.100 17.639 1.00 89.81 156 SER A N 1
ATOM 1179 C CA . SER A 1 156 ? -9.301 5.037 18.715 1.00 89.81 156 SER A CA 1
ATOM 1180 C C . SER A 1 156 ? -8.484 4.387 19.836 1.00 89.81 156 SER A C 1
ATOM 1182 O O . SER A 1 156 ? -7.803 5.081 20.587 1.00 89.81 156 SER A O 1
ATOM 1184 N N . LYS A 1 157 ? -8.539 3.053 19.928 1.00 90.31 157 LYS A N 1
ATOM 1185 C CA . LYS A 1 157 ? -7.757 2.227 20.855 1.00 90.31 157 LYS A CA 1
ATOM 1186 C C . LYS A 1 157 ? -6.761 1.324 20.129 1.00 90.31 157 LYS A C 1
ATOM 1188 O O . LYS A 1 157 ? -6.450 0.237 20.612 1.00 90.31 157 LYS A O 1
ATOM 1193 N N . ASP A 1 158 ? -6.329 1.735 18.939 1.00 90.06 158 ASP A N 1
ATOM 1194 C CA . ASP A 1 158 ? -5.391 1.000 18.088 1.00 90.06 158 ASP A CA 1
ATOM 1195 C C . ASP A 1 158 ? -5.824 -0.438 17.733 1.00 90.06 158 ASP A C 1
ATOM 1197 O O . ASP A 1 158 ? -5.008 -1.309 17.429 1.00 90.06 158 ASP A O 1
ATOM 1201 N N . ASN A 1 159 ? -7.133 -0.707 17.723 1.00 93.81 159 ASN A N 1
ATOM 1202 C CA . ASN A 1 159 ? -7.688 -1.974 17.264 1.00 93.81 159 ASN A CA 1
ATOM 1203 C C . ASN A 1 159 ? -8.139 -1.863 15.805 1.00 93.81 159 ASN A C 1
ATOM 1205 O O . ASN A 1 159 ? -9.318 -1.661 15.500 1.00 93.81 159 ASN A O 1
ATOM 1209 N N . TYR A 1 160 ? -7.174 -2.047 14.908 1.00 96.06 160 TYR A N 1
ATOM 1210 C CA . TYR A 1 160 ? -7.355 -1.973 13.457 1.00 96.06 160 TYR A CA 1
ATOM 1211 C C . TYR A 1 160 ? -7.840 -3.289 12.824 1.00 96.06 160 TYR A C 1
ATOM 1213 O O . TYR A 1 160 ? -7.708 -3.484 11.620 1.00 96.06 160 TYR A O 1
ATOM 1221 N N . ARG A 1 161 ? -8.426 -4.204 13.610 1.00 97.44 161 ARG A N 1
ATOM 1222 C CA . ARG A 1 161 ? -9.154 -5.353 13.045 1.00 97.44 161 ARG A CA 1
ATOM 1223 C C . ARG A 1 161 ? -10.371 -4.854 12.280 1.00 97.44 161 ARG A C 1
ATOM 1225 O O . ARG A 1 161 ? -11.022 -3.911 12.729 1.00 97.44 161 ARG A O 1
ATOM 1232 N N . LEU A 1 162 ? -10.725 -5.515 11.182 1.00 97.69 162 LEU A N 1
ATOM 1233 C CA . LEU A 1 162 ? -11.978 -5.231 10.491 1.00 97.69 162 LEU A CA 1
ATOM 1234 C C . LEU A 1 162 ? -13.161 -5.763 11.303 1.00 97.69 162 LEU A C 1
ATOM 1236 O O . LEU A 1 162 ? -13.210 -6.936 11.682 1.00 97.69 162 LEU A O 1
ATOM 1240 N N . ALA A 1 163 ? -14.129 -4.890 11.575 1.00 98.00 163 ALA A N 1
ATOM 1241 C CA . ALA A 1 163 ? -15.380 -5.285 12.202 1.00 98.00 163 ALA A CA 1
ATOM 1242 C C . ALA A 1 163 ? -16.185 -6.197 11.257 1.00 98.00 163 ALA A C 1
ATOM 1244 O O . ALA A 1 163 ? -16.049 -6.083 10.037 1.00 98.00 163 ALA A O 1
ATOM 1245 N N . PRO A 1 164 ? -17.088 -7.054 11.771 1.00 97.56 164 PRO A N 1
ATOM 1246 C CA . PRO A 1 164 ? -17.967 -7.868 10.926 1.00 97.56 164 PRO A CA 1
ATOM 1247 C C . PRO A 1 164 ? -18.812 -7.056 9.931 1.00 97.56 164 PRO A C 1
ATOM 1249 O O . PRO A 1 164 ? -19.186 -7.569 8.884 1.00 97.56 164 PRO A O 1
ATOM 1252 N N . SER A 1 165 ? -19.101 -5.791 10.249 1.00 96.50 165 SER A N 1
ATOM 1253 C CA . SER A 1 165 ? -19.823 -4.855 9.382 1.00 96.50 165 SER A CA 1
ATOM 1254 C C . SER A 1 165 ? -18.937 -4.139 8.357 1.00 96.50 165 SER A C 1
ATOM 1256 O O . SER A 1 165 ? -19.454 -3.355 7.565 1.00 96.50 165 SER A O 1
ATOM 1258 N N . SER A 1 166 ? -17.615 -4.342 8.385 1.00 96.38 166 SER A N 1
ATOM 1259 C CA . SER A 1 166 ? -16.708 -3.751 7.402 1.00 96.38 166 SER A CA 1
ATOM 1260 C C . SER A 1 166 ? -17.036 -4.284 6.005 1.00 96.38 166 SER A C 1
ATOM 1262 O O . SER A 1 166 ? -17.112 -5.503 5.826 1.00 96.38 166 SER A O 1
ATOM 1264 N N . PRO A 1 167 ? -17.148 -3.419 4.981 1.00 94.88 167 PRO A N 1
ATOM 1265 C CA . PRO A 1 167 ? -17.328 -3.873 3.602 1.00 94.88 167 PRO A CA 1
ATOM 1266 C C . PRO A 1 167 ? -16.115 -4.663 3.075 1.00 94.88 167 PRO A C 1
ATOM 1268 O O . PRO A 1 167 ? -16.230 -5.375 2.077 1.00 94.88 167 PRO A O 1
ATOM 1271 N N . TYR A 1 168 ? -14.968 -4.559 3.754 1.00 96.19 168 TYR A N 1
ATOM 1272 C CA . TYR A 1 168 ? -13.708 -5.203 3.388 1.00 96.19 168 TYR A CA 1
ATOM 1273 C C . TYR A 1 168 ? -13.455 -6.517 4.137 1.00 96.19 168 TYR A C 1
ATOM 1275 O O . TYR A 1 168 ? -12.492 -7.214 3.823 1.00 96.19 168 TYR A O 1
ATOM 1283 N N . LYS A 1 169 ? -14.317 -6.895 5.093 1.00 97.31 169 LYS A N 1
ATOM 1284 C CA . LYS A 1 169 ? -14.187 -8.153 5.842 1.00 97.31 169 LYS A CA 1
ATOM 1285 C C . LYS A 1 169 ? -14.170 -9.353 4.885 1.00 97.31 169 LYS A C 1
ATOM 1287 O O . LYS A 1 169 ? -15.084 -9.515 4.073 1.00 97.31 169 LYS A O 1
ATOM 1292 N N . GLY A 1 170 ? -13.149 -10.204 4.996 1.00 97.00 170 GLY A N 1
ATOM 1293 C CA . GLY A 1 170 ? -13.013 -11.422 4.192 1.00 97.00 170 GLY A CA 1
ATOM 1294 C C . GLY A 1 170 ? -12.782 -11.173 2.696 1.00 97.00 170 GLY A C 1
ATOM 1295 O O . GLY A 1 170 ? -13.130 -12.026 1.880 1.00 97.00 170 GLY A O 1
ATOM 1296 N N . LYS A 1 171 ? -12.312 -9.978 2.306 1.00 96.69 171 LYS A N 1
ATOM 1297 C CA . LYS A 1 171 ? -12.134 -9.592 0.893 1.00 96.69 171 LYS A CA 1
ATOM 1298 C C . LYS A 1 171 ? -10.704 -9.719 0.379 1.00 96.69 171 LYS A C 1
ATOM 1300 O O . LYS A 1 171 ? -10.470 -9.402 -0.790 1.00 96.69 171 LYS A O 1
ATOM 1305 N N . ALA A 1 172 ? -9.767 -10.185 1.201 1.00 96.25 172 ALA A N 1
ATOM 1306 C CA . ALA A 1 172 ? -8.452 -10.540 0.699 1.00 96.25 172 ALA A CA 1
ATOM 1307 C C . ALA A 1 172 ? -8.549 -11.720 -0.277 1.00 96.25 172 ALA A C 1
ATOM 1309 O O . ALA A 1 172 ? -9.494 -12.513 -0.255 1.00 96.25 172 ALA A O 1
ATOM 1310 N N . SER A 1 173 ? -7.546 -11.846 -1.134 1.00 95.44 173 SER A N 1
ATOM 1311 C CA . SER A 1 173 ? -7.456 -12.888 -2.155 1.00 95.44 173 SER A CA 1
ATOM 1312 C C . SER A 1 173 ? -7.361 -14.315 -1.589 1.00 95.44 173 SER A C 1
ATOM 1314 O O . SER A 1 173 ? -7.623 -15.275 -2.310 1.00 95.44 173 SER A O 1
ATOM 1316 N N . ASP A 1 174 ? -7.034 -14.466 -0.304 1.00 96.38 174 ASP A N 1
ATOM 1317 C CA . ASP A 1 174 ? -7.003 -15.733 0.437 1.00 96.38 174 ASP A CA 1
ATOM 1318 C C . ASP A 1 174 ? -8.234 -15.954 1.344 1.00 96.38 174 ASP A C 1
ATOM 1320 O O . ASP A 1 174 ? -8.273 -16.908 2.120 1.00 96.38 174 ASP A O 1
ATOM 1324 N N . GLY A 1 175 ? -9.251 -15.090 1.249 1.00 96.81 175 GLY A N 1
ATOM 1325 C CA . GLY A 1 175 ? -10.472 -15.153 2.059 1.00 96.81 175 GLY A CA 1
ATOM 1326 C C . GLY A 1 175 ? -10.335 -14.572 3.469 1.00 96.81 175 GLY A C 1
ATOM 1327 O O . GLY A 1 175 ? -11.318 -14.554 4.214 1.00 96.81 175 GLY A O 1
ATOM 1328 N N . SER A 1 176 ? -9.151 -14.078 3.841 1.00 97.62 176 SER A N 1
ATOM 1329 C CA . SER A 1 176 ? -8.946 -13.327 5.079 1.00 97.62 176 SER A CA 1
ATOM 1330 C C . SER A 1 176 ? -9.300 -11.838 4.912 1.00 97.62 176 SER A C 1
ATOM 1332 O O . SER A 1 176 ? -9.909 -11.417 3.920 1.00 97.62 176 SER A O 1
ATOM 1334 N N . ASP A 1 177 ? -8.983 -11.029 5.919 1.00 97.94 177 ASP A N 1
ATOM 1335 C CA . ASP A 1 177 ? -9.172 -9.582 5.856 1.00 97.94 177 ASP A CA 1
ATOM 1336 C C . ASP A 1 177 ? -7.966 -8.933 5.167 1.00 97.94 177 ASP A C 1
ATOM 1338 O O . ASP A 1 177 ? -6.842 -9.277 5.517 1.00 97.94 177 ASP A O 1
ATOM 1342 N N . PRO A 1 178 ? -8.157 -7.982 4.233 1.00 97.19 178 PRO A N 1
ATOM 1343 C CA . PRO A 1 178 ? -7.045 -7.182 3.747 1.00 97.19 178 PRO A CA 1
ATOM 1344 C C . PRO A 1 178 ? -6.486 -6.323 4.888 1.00 97.19 178 PRO A C 1
ATOM 1346 O O . PRO A 1 178 ? -7.232 -5.825 5.737 1.00 97.19 178 PRO A O 1
ATOM 1349 N N . GLY A 1 179 ? -5.176 -6.095 4.857 1.00 97.19 179 GLY A N 1
ATOM 1350 C CA . GLY A 1 179 ? -4.438 -5.385 5.894 1.00 97.19 179 GLY A CA 1
ATOM 1351 C C . GLY A 1 179 ? -3.814 -6.313 6.934 1.00 97.19 179 GLY A C 1
ATOM 1352 O O . GLY A 1 179 ? -3.751 -7.524 6.771 1.00 97.19 179 GLY A O 1
ATOM 1353 N N . VAL A 1 180 ? -3.288 -5.712 7.994 1.00 97.94 180 VAL A N 1
ATOM 1354 C CA . VAL A 1 180 ? -2.596 -6.418 9.071 1.00 97.94 180 VAL A CA 1
ATOM 1355 C C . VAL A 1 180 ? -3.532 -7.348 9.848 1.00 97.94 180 VAL A C 1
ATOM 1357 O O . VAL A 1 180 ? -4.609 -6.952 10.304 1.00 97.94 180 VAL A O 1
ATOM 1360 N N . ASP A 1 181 ? -3.074 -8.568 10.110 1.00 98.12 181 ASP A N 1
ATOM 1361 C CA . ASP A 1 181 ? -3.615 -9.419 11.161 1.00 98.12 181 ASP A CA 1
ATOM 1362 C C . ASP A 1 181 ? -3.130 -8.901 12.522 1.00 98.12 181 ASP A C 1
ATOM 1364 O O . ASP A 1 181 ? -2.060 -9.244 13.037 1.00 98.12 181 ASP A O 1
ATOM 1368 N N . MET A 1 182 ? -3.964 -8.064 13.141 1.00 96.69 182 MET A N 1
ATOM 1369 C CA . MET A 1 182 ? -3.721 -7.531 14.484 1.00 96.69 182 MET A CA 1
ATOM 1370 C C . MET A 1 182 ? -3.622 -8.619 15.564 1.00 96.69 182 MET A C 1
ATOM 1372 O O . MET A 1 182 ? -3.049 -8.369 16.620 1.00 96.69 182 MET A O 1
ATOM 1376 N N . GLY A 1 183 ? -4.227 -9.797 15.371 1.00 95.62 183 GLY A N 1
ATOM 1377 C CA . GLY A 1 183 ? -4.077 -10.931 16.285 1.00 95.62 183 GLY A CA 1
ATOM 1378 C C . GLY A 1 183 ? -2.646 -11.445 16.279 1.00 95.62 183 GLY A C 1
ATOM 1379 O O . GLY A 1 183 ? -2.004 -11.469 17.329 1.00 95.62 183 GLY A O 1
ATOM 1380 N N . ALA A 1 184 ? -2.142 -11.767 15.089 1.00 95.88 184 ALA A N 1
ATOM 1381 C CA . ALA A 1 184 ? -0.765 -12.201 14.897 1.00 95.88 184 ALA A CA 1
ATOM 1382 C C . ALA A 1 184 ? 0.246 -11.121 15.321 1.00 95.88 184 ALA A C 1
ATOM 1384 O O . ALA A 1 184 ? 1.214 -11.434 16.013 1.00 95.88 184 ALA A O 1
ATOM 1385 N N . LEU A 1 185 ? -0.004 -9.848 14.986 1.00 94.50 185 LEU A N 1
ATOM 1386 C CA . LEU A 1 185 ? 0.869 -8.736 15.374 1.00 94.50 185 LEU A CA 1
ATOM 1387 C C . LEU A 1 185 ? 0.965 -8.582 16.899 1.00 94.50 185 LEU A C 1
ATOM 1389 O O . LEU A 1 185 ? 2.061 -8.535 17.448 1.00 94.50 185 LEU A O 1
ATOM 1393 N N . VAL A 1 186 ? -0.172 -8.523 17.602 1.00 93.12 186 VAL A N 1
ATOM 1394 C CA . VAL A 1 186 ? -0.179 -8.369 19.068 1.00 93.12 186 VAL A CA 1
ATOM 1395 C C . VAL A 1 186 ? 0.457 -9.579 19.750 1.00 93.12 186 VAL A C 1
ATOM 1397 O O . VAL A 1 186 ? 1.193 -9.405 20.718 1.00 93.12 186 VAL A O 1
ATOM 1400 N N . ALA A 1 187 ? 0.225 -10.790 19.236 1.00 93.50 187 ALA A N 1
ATOM 1401 C CA . ALA A 1 187 ? 0.874 -11.992 19.746 1.00 93.50 187 ALA A CA 1
ATOM 1402 C C . ALA A 1 187 ? 2.403 -11.943 19.570 1.00 93.50 187 ALA A C 1
ATOM 1404 O O . ALA A 1 187 ? 3.122 -12.309 20.494 1.00 93.50 187 ALA A O 1
ATOM 1405 N N . ALA A 1 188 ? 2.902 -11.443 18.434 1.00 91.69 188 ALA A N 1
ATOM 1406 C CA . ALA A 1 188 ? 4.337 -11.288 18.187 1.00 91.69 188 ALA A CA 1
ATOM 1407 C C . ALA A 1 188 ? 4.992 -10.217 19.080 1.00 91.69 188 ALA A C 1
ATOM 1409 O O . ALA A 1 188 ? 6.161 -10.340 19.439 1.00 91.69 188 ALA A O 1
ATOM 1410 N N . LEU A 1 189 ? 4.244 -9.176 19.456 1.00 89.31 189 LEU A N 1
ATOM 1411 C CA . LEU A 1 189 ? 4.718 -8.113 20.349 1.00 89.31 189 LEU A CA 1
ATOM 1412 C C . LEU A 1 189 ? 4.608 -8.473 21.838 1.00 89.31 189 LEU A C 1
ATOM 1414 O O . LEU A 1 189 ? 5.232 -7.815 22.673 1.00 89.31 189 LEU A O 1
ATOM 1418 N N . ALA A 1 190 ? 3.822 -9.492 22.193 1.00 86.06 190 ALA A N 1
ATOM 1419 C CA . ALA A 1 190 ? 3.651 -9.931 23.571 1.00 86.06 190 ALA A CA 1
ATOM 1420 C C . ALA A 1 190 ? 4.983 -10.468 24.129 1.00 86.06 190 ALA A C 1
ATOM 1422 O O . ALA A 1 190 ? 5.372 -11.603 23.875 1.00 86.06 190 ALA A O 1
ATOM 1423 N N . GLY A 1 191 ? 5.691 -9.629 24.890 1.00 71.94 191 GLY A N 1
ATOM 1424 C CA . GLY A 1 191 ? 7.011 -9.936 25.455 1.00 71.94 191 GLY A CA 1
ATOM 1425 C C . GLY A 1 191 ? 8.137 -9.022 24.967 1.00 71.94 191 GLY A C 1
ATOM 1426 O O . GLY A 1 191 ? 9.241 -9.091 25.501 1.00 71.94 191 GLY A O 1
ATOM 1427 N N . VAL A 1 192 ? 7.867 -8.128 24.012 1.00 77.94 192 VAL A N 1
ATOM 1428 C CA . VAL A 1 192 ? 8.821 -7.099 23.588 1.00 77.94 192 VAL A CA 1
ATOM 1429 C C . VAL A 1 192 ? 8.711 -5.902 24.532 1.00 77.94 192 VAL A C 1
ATOM 1431 O O . VAL A 1 192 ? 7.713 -5.181 24.541 1.00 77.94 192 VAL A O 1
ATOM 1434 N N . THR A 1 193 ? 9.737 -5.666 25.349 1.00 73.50 193 THR A N 1
ATOM 1435 C CA . THR A 1 193 ? 9.851 -4.418 26.111 1.00 73.50 193 THR A CA 1
ATOM 1436 C C . THR A 1 193 ? 10.248 -3.290 25.169 1.00 73.50 193 THR A C 1
ATOM 1438 O O . THR A 1 193 ? 11.214 -3.425 24.419 1.00 73.50 193 THR A O 1
ATOM 1441 N N . LYS A 1 194 ? 9.533 -2.159 25.217 1.00 68.94 194 LYS A N 1
ATOM 1442 C CA . LYS A 1 194 ? 9.943 -0.949 24.493 1.00 68.94 194 LYS A CA 1
ATOM 1443 C C . LYS A 1 194 ? 11.380 -0.590 24.913 1.00 68.94 194 LYS A C 1
ATOM 1445 O O . LYS A 1 194 ? 11.612 -0.507 26.122 1.00 68.94 194 LYS A O 1
ATOM 1450 N N . PRO A 1 195 ? 12.313 -0.354 23.971 1.00 61.28 195 PRO A N 1
ATOM 1451 C CA . PRO A 1 195 ? 13.640 0.136 24.313 1.00 61.28 195 PRO A CA 1
ATOM 1452 C C . PRO A 1 195 ? 13.513 1.385 25.179 1.00 61.28 195 PRO A C 1
ATOM 1454 O O . PRO A 1 195 ? 12.700 2.276 24.896 1.00 61.28 195 PRO A O 1
ATOM 1457 N N . SER A 1 196 ? 14.278 1.433 26.267 1.00 64.75 196 SER A N 1
ATOM 1458 C CA . SER A 1 196 ? 14.354 2.652 27.061 1.00 64.75 196 SER A CA 1
ATOM 1459 C C . SER A 1 196 ? 14.933 3.763 26.179 1.00 64.75 196 SER A C 1
ATOM 1461 O O . SER A 1 196 ? 15.761 3.5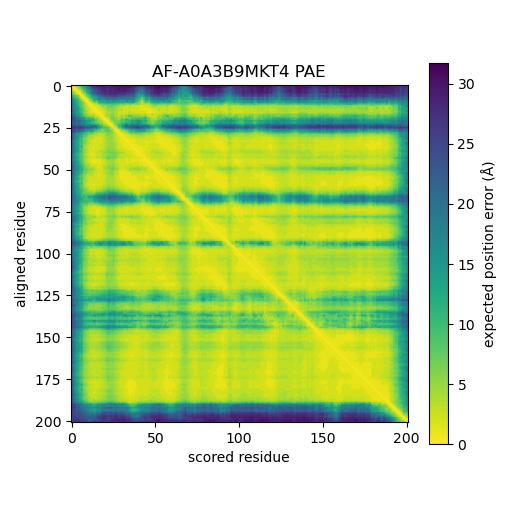06 25.308 1.00 64.75 196 SER A O 1
ATOM 1463 N N . ALA A 1 197 ? 14.484 5.005 26.362 1.00 58.38 197 ALA A N 1
ATOM 1464 C CA . ALA A 1 197 ? 14.821 6.129 25.480 1.00 58.38 197 ALA A CA 1
ATOM 1465 C C . ALA A 1 197 ? 16.324 6.515 25.445 1.00 58.38 197 ALA A C 1
ATOM 1467 O O . ALA A 1 197 ? 16.662 7.551 24.883 1.00 58.38 197 ALA A O 1
ATOM 1468 N N . GLY A 1 198 ? 17.213 5.723 26.056 1.00 52.12 198 GLY A N 1
ATOM 1469 C CA . GLY A 1 198 ? 18.657 5.954 26.132 1.00 52.12 198 GLY A CA 1
ATOM 1470 C C . GLY A 1 198 ? 19.522 4.993 25.310 1.00 52.12 198 GLY A C 1
ATOM 1471 O O . GLY A 1 198 ? 20.739 5.120 25.357 1.00 52.12 198 GLY A O 1
ATOM 1472 N N . GLU A 1 199 ? 18.937 4.049 24.570 1.00 50.25 199 GLU A N 1
ATOM 1473 C CA . GLU A 1 199 ? 19.688 3.090 23.747 1.00 50.25 199 GLU A CA 1
ATOM 1474 C C . GLU A 1 199 ? 19.459 3.377 22.260 1.00 50.25 199 GLU A C 1
ATOM 1476 O O . GLU A 1 199 ? 18.712 2.683 21.572 1.00 50.25 199 GLU A O 1
ATOM 1481 N N . LEU A 1 200 ? 20.084 4.442 21.762 1.00 45.47 200 LEU A N 1
ATOM 1482 C CA . LEU A 1 200 ? 20.303 4.636 20.331 1.00 45.47 200 LEU A CA 1
ATOM 1483 C C . LEU A 1 200 ? 21.816 4.673 20.107 1.00 45.47 200 LEU A C 1
ATOM 1485 O O . LEU A 1 200 ? 22.507 5.492 20.713 1.00 45.47 200 LEU A O 1
ATOM 1489 N N . PHE A 1 201 ? 22.295 3.726 19.300 1.00 42.88 201 PHE A N 1
ATOM 1490 C CA . PHE A 1 201 ? 23.649 3.695 18.747 1.00 42.88 201 PHE A CA 1
ATOM 1491 C C . PHE A 1 201 ? 23.845 4.820 17.729 1.00 42.88 201 PHE A C 1
ATOM 1493 O O . PHE A 1 201 ? 22.864 5.136 17.014 1.00 42.88 201 PHE A O 1
#

Solvent-accessible surface area (backbone atoms only — not comparable to full-atom values): 11036 Å² total; per-residue (Å²): 130,84,78,83,80,75,73,86,75,51,82,45,55,70,39,78,51,77,36,58,62,91,88,50,96,63,79,57,46,64,73,43,76,49,63,52,40,78,43,67,57,43,18,23,55,32,38,36,19,37,26,32,41,34,39,39,32,22,27,27,37,45,55,84,73,94,56,99,75,50,76,16,30,43,31,39,43,34,83,52,53,25,41,63,31,37,45,31,15,24,28,40,45,25,33,66,38,45,49,42,26,70,75,82,60,38,44,61,66,38,30,45,90,44,45,33,31,38,15,40,42,31,32,56,70,66,68,73,87,55,52,58,35,42,41,91,51,17,54,72,48,83,31,75,61,42,75,74,76,53,25,45,65,36,62,93,75,75,34,68,39,67,24,93,84,13,88,49,52,48,52,15,92,85,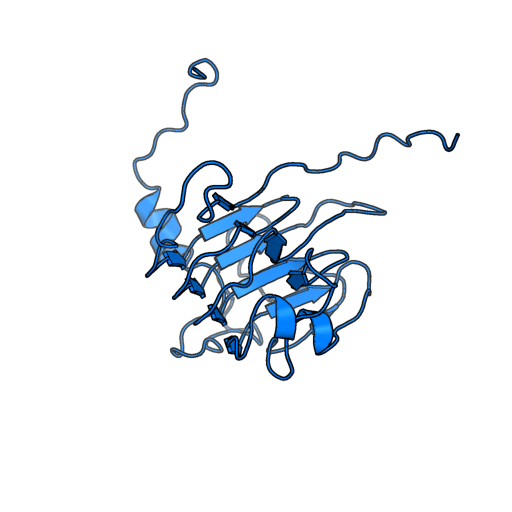56,43,55,43,10,34,52,54,66,62,44,51,58,72,47,65,84,64,75,78,78,62,99,80,79,75,134

Foldseek 3Di:
DPDPPPFPAAAAELDEEEQDDPPDPDDRAEQAEAEQEEEEQHLEPYEYEEHEHYDYFQAEYHYPDDGPDHNHEHYEYDHAAYENAEDFLAEDEGEAAYYAYPPPRFPCRRYPVHHAAAYAYEHQNPNDDDCRGQNPHNYPDYHYNDPVLQQFPCVVVPRRDHDPPGPQALRTPVRHGRHHPPVVVVVVCVPPDDPDPPDDD

Nearest PDB structures (foldseek):
  7xks-assembly1_A  TM=6.780E-01  e=7.674E-02  Shouchella clausii
  7dmk-assembly4_D  TM=3.384E-01  e=2.950E-02  Bacteroides clarus
  8wm1-assembly1_B  TM=4.870E-01  e=6.302E+00  Acinetobacter pittii PHEA-2

Secondary structure (DSSP, 8-state):
------------EEEEEE-S-SSS-PPPP---EEES-EEES-SEEEEEE--BS-EEES-EEE--S--TT---EEEEEESS--BS-EEES-EEEESSEEEEETTTS-HHHHSTT-EEESEEEEESS-----HHHH-TT-EEEEEES-GGGG-EEEGGGTEEEEPTT-TTTT-STTSS-SS--HHHHHHHHTT-PPPPTT---